Protein AF-0000000085941499 (afdb_homodimer)

Foldseek 3Di:
DDDDALVVDDAPPDQEDEDDAWEADPLGAIGRPDPQQDDDPVNHRHRLLSNLCSCVVHVSYAYEHEYDDPVNPPPSLQVQLQDPVSLVNNLVNRVVVCVVSVHQAYEYEDDDQDDDSSVVSVVVSVVVNCVVCVRHDYHYHD/DDDDALVVDDAPPDQEDEDDAWEADPLGAIGRPDPQQDDDPPNHRHRLLSNLCSCVVHVSYAYEHEYDDPVNPPPSLQVQLQDPVSLVNNLVNRVVVCVVSVHQAYEYEDDDQDDDSSVVSVVVSVVVNCVVCVRHDYHYHD

Nearest PDB structures (foldseek):
  6le8-assembly1_A  TM=9.922E-01  e=5.019E-19  Caenorhabditis elegans
  6le7-assembly1_A  TM=9.908E-01  e=4.840E-18  Caenorhabditis elegans
  5wv9-assembly1_A  TM=9.213E-01  e=1.443E-15  Ostrinia furnacalis
  5wvb-assembly1_A  TM=8.904E-01  e=7.772E-15  Ostrinia furnacalis
  5wvg-assembly1_A  TM=9.110E-01  e=9.028E-12  Ostrinia furnacalis

Sequence (284 aa):
IGKFVPEDYIPGLCTNILYAFGWMNDDFTVRAYDETDLPTSWAGEGNYARVNALKKTDPGLKTSLSFGGWTFGPGPFQRMTKTRANREVFINSAIAFVRKYNFDGIDIDWEYPSGPQDKENFSAFLKQETQDLTALHIMLDVIGKFVPEDYIPGLCTNILYAFGWMNDDFTVRAYDETDLPTSWAGEGNYARVNALKKTDPGLKTSLSFGGWTFGPGPFQRMTKTRANREVFINSAIAFVRKYNFDGIDIDWEYPSGPQDKENFSAFLKQETQDLTALHIMLDV

InterPro domains:
  IPR001223 Glycoside hydrolase family 18, catalytic domain [PF00704] (11-134)
  IPR001223 Glycoside hydrolase family 18, catalytic domain [PS51910] (1-142)
  IPR001579 Glycosyl hydrolase family 18, active site [PS01095] (103-111)
  IPR017853 Glycoside hydrolase superfamily [SSF51445] (2-134)
  IPR050314 Glycosyl hydrolase family 18 [PTHR11177] (2-128)

Solvent-accessible surface area (backbone atoms only — not comparable to full-atom values): 14624 Å² total; per-residue (Å²): 122,51,57,73,49,59,84,68,61,61,73,77,43,44,50,33,38,38,39,64,48,37,35,68,46,96,82,31,37,54,43,71,59,45,75,53,40,37,63,39,95,86,47,47,66,10,48,45,48,47,47,49,50,49,32,77,77,20,76,78,45,40,39,23,43,22,34,54,45,81,86,49,50,64,58,59,60,54,61,30,30,68,39,72,68,42,32,48,41,26,46,54,36,40,52,52,49,32,54,74,54,60,38,49,21,44,26,43,32,58,68,55,40,65,27,70,65,38,45,54,25,46,47,53,39,43,51,53,41,40,71,68,36,83,86,43,46,32,33,38,35,62,119,52,57,73,49,59,82,68,61,60,72,78,43,44,50,34,37,37,40,64,49,36,36,69,46,97,82,31,35,53,43,71,60,47,76,54,38,36,65,39,94,86,48,47,67,10,48,44,49,48,48,49,51,49,32,76,77,21,74,78,46,40,39,23,43,21,34,55,44,82,88,50,51,64,61,60,60,53,61,31,31,68,40,72,69,42,32,48,40,26,46,53,36,41,53,52,49,32,55,75,54,60,37,49,20,43,25,43,31,58,68,55,40,64,27,71,66,37,43,54,26,46,44,53,40,44,51,53,39,38,72,68,36,82,86,42,46,32,32,37,34,60

pLDDT: mean 85.93, std 11.07, range [30.39, 97.88]

Secondary structure (DSSP, 8-state):
-----GGGPPTTS-SEEEEEEEEE-TTS-EEESSGGGS-BTTTBTHHHHHHHHHHHH-TT-EEEEEEE-GGG-SHHHHHHHTSHHHHHHHHHHHHHHHHHTT-SEEEEE-----SHHHHHHHHHHHHHHHHH-TTSEEEEE-/-----GGGPPTTS-SEEEEEEEEE-TTS-EEESSGGGS-BTTTBT-HHHHHHHHHHH-TT-EEEEEEE-GGG-SHHHHHHHTSHHHHHHHHHHHHHHHHHTT-SEEEEE-----SHHHHHHHHHHHHHHHHH-TTSEEEEE-

Structure (mmCIF, N/CA/C/O backbone):
data_AF-0000000085941499-model_v1
#
loop_
_entity.id
_entity.type
_entity.pdbx_description
1 polymer 'GH18 domain-containing protein'
#
loop_
_atom_site.group_PDB
_atom_site.id
_atom_site.type_symbol
_atom_site.label_atom_id
_atom_site.label_alt_id
_atom_site.label_comp_id
_atom_site.label_asym_id
_atom_site.label_entity_id
_atom_site.label_seq_id
_atom_site.pdbx_PDB_ins_code
_atom_site.Cartn_x
_atom_site.Cartn_y
_atom_site.Cartn_z
_atom_site.occupancy
_atom_site.B_iso_or_equiv
_atom_site.auth_seq_id
_atom_site.auth_comp_id
_atom_site.auth_asym_id
_atom_site.auth_atom_id
_atom_site.pdbx_PDB_model_num
ATOM 1 N N . ILE A 1 1 ? -20.656 -2.428 -12.656 1 30.39 1 ILE A N 1
ATOM 2 C CA . ILE A 1 1 ? -19.734 -3.537 -12.859 1 30.39 1 ILE A CA 1
ATOM 3 C C . ILE A 1 1 ? -18.797 -3.643 -11.664 1 30.39 1 ILE A C 1
ATOM 5 O O . ILE A 1 1 ? -18.172 -2.652 -11.266 1 30.39 1 ILE A O 1
ATOM 9 N N . GLY A 1 2 ? -19.016 -4.562 -10.828 1 44.81 2 GLY A N 1
ATOM 10 C CA . GLY A 1 2 ? -18.953 -4.535 -9.375 1 44.81 2 GLY A CA 1
ATOM 11 C C . GLY A 1 2 ? -17.547 -4.461 -8.836 1 44.81 2 GLY A C 1
ATOM 12 O O . GLY A 1 2 ? -16.672 -5.234 -9.242 1 44.81 2 GLY A O 1
ATOM 13 N N . LYS A 1 3 ? -17.078 -3.311 -8.43 1 55.03 3 LYS A N 1
ATOM 14 C CA . LYS A 1 3 ? -15.883 -2.947 -7.664 1 55.03 3 LYS A CA 1
ATOM 15 C C . LYS A 1 3 ? -15.727 -3.838 -6.438 1 55.03 3 LYS A C 1
ATOM 17 O O . LYS A 1 3 ? -16.719 -4.316 -5.879 1 55.03 3 LYS A O 1
ATOM 22 N N . PHE A 1 4 ? -14.539 -4.484 -6.367 1 63.78 4 PHE A N 1
ATOM 23 C CA . PHE A 1 4 ? -14.289 -5.145 -5.09 1 63.78 4 PHE A CA 1
ATOM 24 C C . PHE A 1 4 ? -14.773 -4.285 -3.93 1 63.78 4 PHE A C 1
ATOM 26 O O . PHE A 1 4 ? -14.477 -3.088 -3.873 1 63.78 4 PHE A O 1
ATOM 33 N N . VAL A 1 5 ? -15.828 -4.961 -3.26 1 72.25 5 VAL A N 1
ATOM 34 C CA . VAL A 1 5 ? -16.344 -4.254 -2.092 1 72.25 5 VAL A CA 1
ATOM 35 C C . VAL A 1 5 ? -15.82 -4.91 -0.818 1 72.25 5 VAL A C 1
ATOM 37 O O . VAL A 1 5 ? -15.477 -6.098 -0.819 1 72.25 5 VAL A O 1
ATOM 40 N N . PRO A 1 6 ? -15.719 -4.207 0.255 1 77.12 6 PRO A N 1
ATOM 41 C CA . PRO A 1 6 ? -15.148 -4.707 1.509 1 77.12 6 PRO A CA 1
ATOM 42 C C . PRO A 1 6 ? -15.766 -6.035 1.946 1 77.12 6 PRO A C 1
ATOM 44 O O . PRO A 1 6 ? -15.055 -6.902 2.469 1 77.12 6 PRO A O 1
ATOM 47 N N . GLU A 1 7 ? -17 -6.316 1.592 1 78.31 7 GLU A N 1
ATOM 48 C CA . GLU A 1 7 ? -17.688 -7.512 2.064 1 78.31 7 GLU A CA 1
ATOM 49 C C . GLU A 1 7 ? -17.219 -8.75 1.314 1 78.31 7 GLU A C 1
ATOM 51 O O . GLU A 1 7 ? -17.5 -9.883 1.731 1 78.31 7 GLU A O 1
ATOM 56 N N . ASP A 1 8 ? -16.5 -8.523 0.256 1 74.81 8 ASP A N 1
ATOM 57 C CA . ASP A 1 8 ? -15.945 -9.648 -0.493 1 74.81 8 ASP A CA 1
ATOM 58 C C . ASP A 1 8 ? -14.711 -10.203 0.2 1 74.81 8 ASP A C 1
ATOM 60 O O . ASP A 1 8 ? -14.234 -11.289 -0.144 1 74.81 8 ASP A O 1
ATOM 64 N N . TYR A 1 9 ? -14.266 -9.5 1.159 1 77.69 9 TYR A N 1
ATOM 65 C CA . TYR A 1 9 ? -13.078 -9.906 1.901 1 77.69 9 TYR A CA 1
ATOM 66 C C . TYR A 1 9 ? -13.359 -11.141 2.756 1 77.69 9 TYR A C 1
ATOM 68 O O . TYR A 1 9 ? -14.406 -11.227 3.4 1 77.69 9 TYR A O 1
ATOM 76 N N . ILE A 1 10 ? -12.477 -12.172 2.697 1 76.62 10 ILE A N 1
ATOM 77 C CA . ILE A 1 10 ? -12.516 -13.352 3.557 1 76.62 10 ILE A CA 1
ATOM 78 C C . ILE A 1 10 ? -11.617 -13.133 4.77 1 76.62 10 ILE A C 1
ATOM 80 O O . ILE A 1 10 ? -10.414 -12.914 4.625 1 76.62 10 ILE A O 1
ATOM 84 N N . PRO A 1 11 ? -12.203 -13.242 5.902 1 82.06 11 PRO A N 1
ATOM 85 C CA . PRO A 1 11 ? -11.422 -13.008 7.117 1 82.06 11 PRO A CA 1
ATOM 86 C C . PRO A 1 11 ? -10.18 -13.883 7.199 1 82.06 11 PRO A C 1
ATOM 88 O O . PRO A 1 11 ? -10.227 -15.062 6.844 1 82.06 11 PRO A O 1
ATOM 91 N N . GLY A 1 12 ? -9.109 -13.242 7.648 1 80.75 12 GLY A N 1
ATOM 92 C CA . GLY A 1 12 ? -7.883 -13.977 7.895 1 80.75 12 GLY A CA 1
ATOM 93 C C . GLY A 1 12 ? -6.953 -14 6.695 1 80.75 12 GLY A C 1
ATOM 94 O O . GLY A 1 12 ? -5.828 -14.492 6.785 1 80.75 12 GLY A O 1
ATOM 95 N N . LEU A 1 13 ? -7.422 -13.406 5.633 1 76.31 13 LEU A N 1
ATOM 96 C CA . LEU A 1 13 ? -6.625 -13.484 4.414 1 76.31 13 LEU A CA 1
ATOM 97 C C . LEU A 1 13 ? -5.48 -12.477 4.457 1 76.31 13 LEU A C 1
ATOM 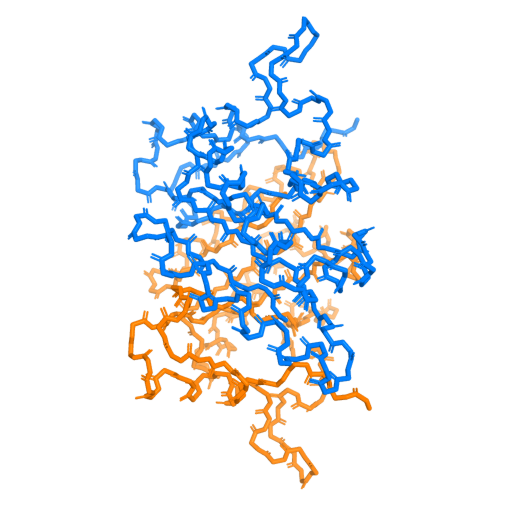99 O O . LEU A 1 13 ? -4.387 -12.75 3.957 1 76.31 13 LEU A O 1
ATOM 103 N N . CYS A 1 14 ? -5.699 -11.273 5.023 1 83.25 14 CYS A N 1
ATOM 104 C CA . CYS A 1 14 ? -4.695 -10.219 5.047 1 83.25 14 CYS A CA 1
ATOM 105 C C . CYS A 1 14 ? -4.406 -9.773 6.477 1 83.25 14 CYS A C 1
ATOM 107 O O . CYS A 1 14 ? -5.277 -9.852 7.344 1 83.25 14 CYS A O 1
ATOM 109 N N . THR A 1 15 ? -3.178 -9.344 6.664 1 85.81 15 THR A N 1
ATOM 110 C CA . THR A 1 15 ? -2.863 -8.695 7.934 1 85.81 15 THR A CA 1
ATOM 111 C C . THR A 1 15 ? -3.279 -7.23 7.91 1 85.81 15 THR A C 1
ATOM 113 O O . THR A 1 15 ? -3.707 -6.684 8.93 1 85.81 15 THR A O 1
ATOM 116 N N . ASN A 1 16 ? -3.141 -6.664 6.734 1 88.19 16 ASN A N 1
ATOM 117 C CA . ASN A 1 16 ? -3.455 -5.246 6.594 1 88.19 16 ASN A CA 1
ATOM 118 C C . ASN A 1 16 ? -4.168 -4.961 5.277 1 88.19 16 ASN A C 1
ATOM 120 O O . ASN A 1 16 ? -3.826 -5.535 4.242 1 88.19 16 ASN A O 1
ATOM 124 N N . ILE A 1 17 ? -5.129 -4.047 5.383 1 89.19 17 ILE A N 1
ATOM 125 C CA . ILE A 1 17 ? -5.75 -3.469 4.195 1 89.19 17 ILE A CA 1
ATOM 126 C C . ILE A 1 17 ? -5.426 -1.979 4.117 1 89.19 17 ILE A C 1
ATOM 128 O O . ILE A 1 17 ? -5.633 -1.24 5.082 1 89.19 17 ILE A O 1
ATOM 132 N N . LEU A 1 18 ? -4.809 -1.594 3.076 1 91.31 18 LEU A N 1
ATOM 133 C CA . LEU A 1 18 ? -4.645 -0.182 2.748 1 91.31 18 LEU A CA 1
ATOM 134 C C . LEU A 1 18 ? -5.75 0.291 1.81 1 91.31 18 LEU A C 1
ATOM 136 O O . LEU A 1 18 ? -5.816 -0.14 0.656 1 91.31 18 LEU A O 1
ATOM 140 N N . TYR A 1 19 ? -6.598 1.154 2.277 1 90.69 19 TYR A N 1
ATOM 141 C CA . TYR A 1 19 ? -7.738 1.631 1.5 1 90.69 19 TYR A CA 1
ATOM 142 C C . TYR A 1 19 ? -7.387 2.91 0.749 1 90.69 19 TYR A C 1
ATOM 144 O O . TYR A 1 19 ? -7.027 3.918 1.36 1 90.69 19 TYR A O 1
ATOM 152 N N . ALA A 1 20 ? -7.465 2.768 -0.59 1 87.06 20 ALA A N 1
ATOM 153 C CA . ALA A 1 20 ? -7.195 3.918 -1.45 1 87.06 20 ALA A CA 1
ATOM 154 C C . ALA A 1 20 ? -8.492 4.594 -1.885 1 87.06 20 ALA A C 1
ATOM 156 O O . ALA A 1 20 ? -9.406 3.932 -2.389 1 87.06 20 ALA A O 1
ATOM 157 N N . PHE A 1 21 ? -8.719 5.793 -1.672 1 87.81 21 PHE A N 1
ATOM 158 C CA . PHE A 1 21 ? -7.809 6.812 -1.165 1 87.81 21 PHE A CA 1
ATOM 159 C C . PHE A 1 21 ? -8.555 7.824 -0.303 1 87.81 21 PHE A C 1
ATOM 161 O O . PHE A 1 21 ? -9.773 7.949 -0.4 1 87.81 21 PHE A O 1
ATOM 168 N N . GLY A 1 22 ? -7.824 8.469 0.589 1 92.94 22 GLY A N 1
ATOM 169 C CA . GLY A 1 22 ? -8.133 9.828 1.011 1 92.94 22 GLY A CA 1
ATOM 170 C C . GLY A 1 22 ? -7.574 10.883 0.079 1 92.94 22 GLY A C 1
ATOM 171 O O . GLY A 1 22 ? -6.801 10.57 -0.83 1 92.94 22 GLY A O 1
ATOM 172 N N . TRP A 1 23 ? -8.016 12.117 0.396 1 94.19 23 TRP A N 1
ATOM 173 C CA . TRP A 1 23 ? -7.586 13.219 -0.453 1 94.19 23 TRP A CA 1
ATOM 174 C C . TRP A 1 23 ? -7.168 14.422 0.389 1 94.19 23 TRP A C 1
ATOM 176 O O . TRP A 1 23 ? -7.168 14.352 1.621 1 94.19 23 TRP A O 1
ATOM 186 N N . MET A 1 24 ? -6.676 15.414 -0.344 1 95.44 24 MET A N 1
ATOM 187 C CA . MET A 1 24 ? -6.172 16.609 0.34 1 95.44 24 MET A CA 1
ATOM 188 C C . MET A 1 24 ? -6.758 17.875 -0.272 1 95.44 24 MET A C 1
ATOM 190 O O . MET A 1 24 ? -6.75 18.031 -1.493 1 95.44 24 MET A O 1
ATOM 194 N N . ASN A 1 25 ? -7.27 18.703 0.543 1 96.56 25 ASN A N 1
ATOM 195 C CA . ASN A 1 25 ? -7.762 20.016 0.12 1 96.56 25 ASN A CA 1
ATOM 196 C C . ASN A 1 25 ? -6.617 20.969 -0.173 1 96.56 25 ASN A C 1
ATOM 198 O O . ASN A 1 25 ? -5.465 20.703 0.172 1 96.56 25 ASN A O 1
ATOM 202 N N . ASP A 1 26 ? -6.977 22.156 -0.746 1 95.25 26 ASP A N 1
ATOM 203 C CA . ASP A 1 26 ? -5.973 23.172 -1.074 1 95.25 26 ASP A CA 1
ATOM 204 C C . ASP A 1 26 ? -5.352 23.75 0.191 1 95.25 26 ASP A C 1
ATOM 206 O O . ASP A 1 26 ? -4.215 24.234 0.167 1 95.25 26 ASP A O 1
ATOM 210 N N . ASP A 1 27 ? -6.059 23.641 1.262 1 97.44 27 ASP A N 1
ATOM 211 C CA . ASP A 1 27 ? -5.531 24.172 2.512 1 97.44 27 ASP A CA 1
ATOM 212 C C . ASP A 1 27 ? -4.777 23.109 3.297 1 97.44 27 ASP A C 1
ATOM 214 O O . ASP A 1 27 ? -4.449 23.297 4.469 1 97.44 27 ASP A O 1
ATOM 218 N N . PHE A 1 28 ? -4.684 21.875 2.723 1 96.81 28 PHE A N 1
ATOM 219 C CA . PHE A 1 28 ? -3.857 20.75 3.166 1 96.81 28 PHE A CA 1
ATOM 220 C C . PHE A 1 28 ? -4.586 19.922 4.215 1 96.81 28 PHE A C 1
ATOM 222 O O . PHE A 1 28 ? -4.039 18.938 4.727 1 96.81 28 PHE A O 1
ATOM 229 N N . THR A 1 29 ? -5.875 20.266 4.5 1 97.88 29 THR A N 1
ATOM 230 C CA . THR A 1 29 ? -6.691 19.344 5.277 1 97.88 29 THR A CA 1
ATOM 231 C C . THR A 1 29 ? -7.105 18.141 4.43 1 97.88 29 THR A C 1
ATOM 233 O O . THR A 1 29 ? -7.18 18.234 3.205 1 97.88 29 THR A O 1
ATOM 236 N N . VAL A 1 30 ? -7.379 17.047 5.148 1 97.06 30 VAL A N 1
ATOM 237 C CA . VAL A 1 30 ? -7.699 15.852 4.371 1 97.06 30 VAL A CA 1
ATOM 238 C C . VAL A 1 30 ? -9.211 15.711 4.246 1 97.06 30 VAL A C 1
ATOM 240 O O . VAL A 1 30 ? -9.969 16.312 5.02 1 97.06 30 VAL A O 1
ATOM 243 N N . ARG A 1 31 ? -9.57 14.969 3.258 1 96.75 31 ARG A N 1
ATOM 244 C CA . ARG A 1 31 ? -10.969 14.641 2.996 1 96.75 31 ARG A CA 1
ATOM 245 C C . ARG A 1 31 ? -11.094 13.281 2.326 1 96.75 31 ARG A C 1
ATOM 247 O O . ARG A 1 31 ? -10.094 12.68 1.927 1 96.75 31 ARG A O 1
ATOM 254 N N . ALA A 1 32 ? -12.359 12.883 2.223 1 95.19 32 ALA A N 1
ATO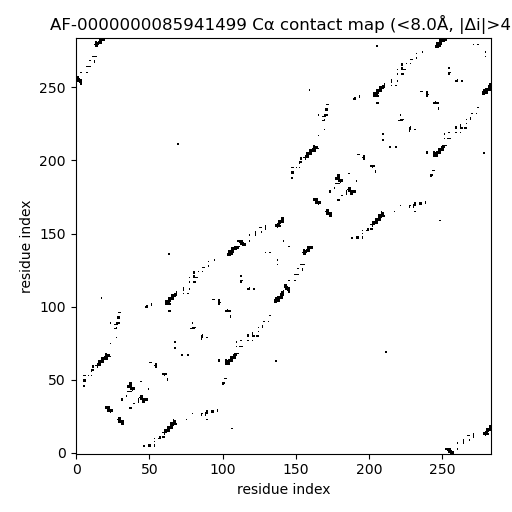M 255 C CA . ALA A 1 32 ? -12.609 11.672 1.444 1 95.19 32 ALA A CA 1
ATOM 256 C C . ALA A 1 32 ? -12.398 11.922 -0.045 1 95.19 32 ALA A C 1
ATOM 258 O O . ALA A 1 32 ? -12.664 13.023 -0.54 1 95.19 32 ALA A O 1
ATOM 259 N N . TYR A 1 33 ? -11.891 10.953 -0.694 1 91.38 33 TYR A N 1
ATOM 260 C CA . TYR A 1 33 ? -11.711 11.047 -2.139 1 91.38 33 TYR A CA 1
ATOM 261 C C . TYR A 1 33 ? -13.047 10.992 -2.859 1 91.38 33 TYR A C 1
ATOM 263 O O . TYR A 1 33 ? -13.32 11.805 -3.746 1 91.38 33 TYR A O 1
ATOM 271 N N . ASP A 1 34 ? -13.82 10.016 -2.5 1 89.88 34 ASP A N 1
ATOM 272 C CA . ASP A 1 34 ? -15.133 9.773 -3.098 1 89.88 34 ASP A CA 1
ATOM 273 C C . ASP A 1 34 ? -16.25 10 -2.082 1 89.88 34 ASP A C 1
ATOM 275 O O . ASP A 1 34 ? -16.141 9.586 -0.927 1 89.88 34 ASP A O 1
ATOM 279 N N . GLU A 1 35 ? -17.297 10.562 -2.559 1 90.5 35 GLU A N 1
ATOM 280 C CA . GLU A 1 35 ? -18.422 10.82 -1.658 1 90.5 35 GLU A CA 1
ATOM 281 C C . GLU A 1 35 ? -19 9.523 -1.099 1 90.5 35 GLU A C 1
ATOM 283 O O . GLU A 1 35 ? -19.562 9.508 -0.002 1 90.5 35 GLU A O 1
ATOM 288 N N . THR A 1 36 ? -18.828 8.445 -1.777 1 89.5 36 THR A N 1
ATOM 289 C CA . THR A 1 36 ? -19.391 7.168 -1.351 1 89.5 36 THR A CA 1
ATOM 290 C C . THR A 1 36 ? -18.562 6.562 -0.224 1 89.5 36 THR A C 1
ATOM 292 O O . THR A 1 36 ? -18.953 5.566 0.384 1 89.5 36 THR A O 1
ATOM 295 N N . ASP A 1 37 ? -17.438 7.207 0.087 1 93.38 37 ASP A N 1
ATOM 296 C CA . ASP A 1 37 ? -16.609 6.73 1.186 1 93.38 37 ASP A CA 1
ATOM 297 C C . ASP A 1 37 ? -17.203 7.121 2.537 1 93.38 37 ASP A C 1
ATOM 299 O O . ASP A 1 37 ? -16.922 6.484 3.555 1 93.38 37 ASP A O 1
ATOM 303 N N . LEU A 1 38 ? -18 8.109 2.469 1 95.38 38 LEU A N 1
ATOM 304 C CA . LEU A 1 38 ? -18.641 8.617 3.676 1 95.38 38 LEU A CA 1
ATOM 305 C C . LEU A 1 38 ? -20.125 8.258 3.686 1 95.38 38 LEU A C 1
ATOM 307 O O . LEU A 1 38 ? -20.688 7.895 2.65 1 95.38 38 LEU A O 1
ATOM 311 N N . PRO A 1 39 ? -20.688 8.25 4.922 1 93.31 39 PRO A N 1
ATOM 312 C CA . PRO A 1 39 ? -22.141 7.996 4.953 1 93.31 39 PRO A CA 1
ATOM 313 C C . PRO A 1 39 ? -22.922 9 4.113 1 93.31 39 PRO A C 1
ATOM 315 O O . PRO A 1 39 ? -22.672 10.203 4.184 1 93.31 39 PRO A O 1
ATOM 318 N N . THR A 1 40 ? -23.75 8.438 3.238 1 90.75 40 THR A N 1
ATOM 319 C CA . THR A 1 40 ? -24.703 9.234 2.479 1 90.75 40 THR A CA 1
ATOM 320 C C . THR A 1 40 ? -26.062 8.547 2.447 1 90.75 40 THR A C 1
ATOM 322 O O . THR A 1 40 ? -26.203 7.402 2.881 1 90.75 40 THR A O 1
ATOM 325 N N . SER A 1 41 ? -27.047 9.312 1.915 1 89.12 41 SER A N 1
ATOM 326 C CA . SER A 1 41 ? -28.391 8.758 1.783 1 89.12 41 SER A CA 1
ATOM 327 C C . SER A 1 41 ? -28.422 7.605 0.789 1 89.12 41 SER A C 1
ATOM 329 O O . SER A 1 41 ? -29.188 6.652 0.96 1 89.12 41 SER A O 1
ATOM 331 N N . TRP A 1 42 ? -27.5 7.598 -0.144 1 86.38 42 TRP A N 1
ATOM 332 C CA . TRP A 1 42 ? -27.547 6.582 -1.188 1 86.38 42 TRP A CA 1
ATOM 333 C C . TRP A 1 42 ? -26.438 5.547 -0.998 1 86.38 42 TRP A C 1
ATOM 335 O O . TRP A 1 42 ? -26.531 4.434 -1.514 1 86.38 42 TRP A O 1
ATOM 345 N N . ALA A 1 43 ? -25.422 5.887 -0.208 1 81.88 43 ALA A N 1
ATOM 346 C CA . ALA A 1 43 ? -24.297 4.965 -0.041 1 81.88 43 ALA A CA 1
ATOM 347 C C . ALA A 1 43 ? -24.359 4.273 1.317 1 81.88 43 ALA A C 1
ATOM 349 O O . ALA A 1 43 ? -23.453 3.516 1.673 1 81.88 43 ALA A O 1
ATOM 350 N N . GLY A 1 44 ? -25.344 4.555 2.043 1 91.31 44 GLY A N 1
ATOM 351 C CA . GLY A 1 44 ? -25.438 3.938 3.355 1 91.31 44 GLY A CA 1
ATOM 352 C C . GLY A 1 44 ? -24.359 4.398 4.316 1 91.31 44 GLY A C 1
ATOM 353 O O . GLY A 1 44 ? -24.156 5.602 4.504 1 91.31 44 GLY A O 1
ATOM 354 N N . GLU A 1 45 ? -23.656 3.443 4.902 1 93 45 GLU A N 1
ATOM 355 C CA . GLU A 1 45 ? -22.688 3.793 5.93 1 93 45 GLU A CA 1
ATOM 356 C C . GLU A 1 45 ? -21.375 4.27 5.312 1 93 45 GLU A C 1
ATOM 358 O O . GLU A 1 45 ? -20.531 4.867 5.996 1 93 45 GLU A O 1
ATOM 363 N N . GLY A 1 46 ? -21.203 4.105 3.951 1 93.25 46 GLY A N 1
ATOM 364 C CA . GLY A 1 46 ? -19.984 4.504 3.262 1 93.25 46 GLY A CA 1
ATOM 365 C C . GLY A 1 46 ? -18.922 3.432 3.283 1 93.25 46 GLY A C 1
ATOM 366 O O . GLY A 1 46 ? -18.922 2.555 4.148 1 93.25 46 GLY A O 1
ATOM 367 N N . ASN A 1 47 ? -18 3.52 2.42 1 92 47 ASN A N 1
ATOM 368 C CA . ASN A 1 47 ? -16.984 2.492 2.244 1 92 47 ASN A CA 1
ATOM 369 C C . ASN A 1 47 ? -16.016 2.455 3.424 1 92 47 ASN A C 1
ATOM 371 O O . ASN A 1 47 ? -15.5 1.393 3.777 1 92 47 ASN A O 1
ATOM 375 N N . TYR A 1 48 ? -15.766 3.611 4.078 1 95.38 48 TYR A N 1
ATOM 376 C CA . TYR A 1 48 ? -14.867 3.623 5.227 1 95.38 48 TYR A CA 1
ATOM 377 C C . TYR A 1 48 ? -15.406 2.754 6.355 1 95.38 48 TYR A C 1
ATOM 379 O O . TYR A 1 48 ? -14.688 1.933 6.918 1 95.38 48 TYR A O 1
ATOM 387 N N . ALA A 1 49 ? -16.672 2.963 6.594 1 94.81 49 ALA A N 1
ATOM 388 C CA . ALA A 1 49 ? -17.297 2.158 7.637 1 94.81 49 ALA A CA 1
ATOM 389 C C . ALA A 1 49 ? -17.344 0.685 7.246 1 94.81 49 ALA A C 1
ATOM 391 O O . ALA A 1 49 ? -17.125 -0.193 8.086 1 94.81 49 ALA A O 1
ATOM 392 N N . ARG A 1 50 ? -17.578 0.436 6.039 1 92.75 50 ARG A N 1
ATOM 393 C CA . ARG A 1 50 ? -17.688 -0.936 5.559 1 92.75 50 ARG A CA 1
ATOM 394 C C . ARG A 1 50 ? -16.359 -1.663 5.645 1 92.75 50 ARG A C 1
ATOM 396 O O . ARG A 1 50 ? -16.297 -2.828 6.043 1 92.75 50 ARG A O 1
ATOM 403 N N . VAL A 1 51 ? -15.297 -1.052 5.289 1 92.94 51 VAL A N 1
ATOM 404 C CA . VAL A 1 51 ? -13.984 -1.675 5.355 1 92.94 51 VAL A CA 1
ATOM 405 C C . VAL A 1 51 ? -13.609 -1.93 6.816 1 92.94 51 VAL A C 1
ATOM 407 O O . VAL A 1 51 ? -13.094 -2.998 7.152 1 92.94 51 VAL A O 1
ATOM 410 N N . ASN A 1 52 ? -13.891 -0.988 7.641 1 95.5 52 ASN A N 1
ATOM 411 C CA . ASN A 1 52 ? -13.516 -1.146 9.039 1 95.5 52 ASN A CA 1
ATOM 412 C C . ASN A 1 52 ? -14.406 -2.158 9.75 1 95.5 52 ASN A C 1
ATOM 414 O O . ASN A 1 52 ? -14.016 -2.727 10.773 1 95.5 52 ASN A O 1
ATOM 418 N N . ALA A 1 53 ? -15.578 -2.438 9.227 1 94.62 53 ALA A N 1
ATOM 419 C CA . ALA A 1 53 ? -16.469 -3.439 9.797 1 94.62 53 ALA A CA 1
ATOM 420 C C . ALA A 1 53 ? -15.906 -4.844 9.633 1 94.62 53 ALA A C 1
ATOM 422 O O . ALA A 1 53 ? -16.312 -5.777 10.328 1 94.62 53 ALA A O 1
ATOM 423 N N . LEU A 1 54 ? -15 -4.992 8.695 1 92.19 54 LEU A N 1
ATOM 424 C CA . LEU A 1 54 ? -14.352 -6.281 8.484 1 92.19 54 LEU A CA 1
ATOM 425 C C . LEU A 1 54 ? -13.625 -6.734 9.75 1 92.19 54 LEU A C 1
ATOM 427 O O . LEU A 1 54 ? -13.438 -7.934 9.969 1 92.19 54 LEU A O 1
ATOM 431 N N . LYS A 1 55 ? -13.203 -5.82 10.641 1 94.5 55 LYS A N 1
ATOM 432 C CA . LYS A 1 55 ? -12.461 -6.129 11.859 1 94.5 55 LYS A CA 1
ATOM 433 C C . LYS A 1 55 ? -13.359 -6.82 12.883 1 94.5 55 LYS A C 1
ATOM 435 O O . LYS A 1 55 ? -12.859 -7.422 13.836 1 94.5 55 LYS A O 1
ATOM 440 N N . LYS A 1 56 ? -14.656 -6.691 12.68 1 94.5 56 LYS A N 1
ATOM 441 C CA . LYS A 1 56 ? -15.578 -7.402 13.555 1 94.5 56 LYS A CA 1
ATOM 442 C C . LYS A 1 56 ? -15.43 -8.914 13.406 1 94.5 56 LYS A C 1
ATOM 444 O O . LYS A 1 56 ? -15.5 -9.648 14.391 1 94.5 56 LYS A O 1
ATOM 449 N N . THR A 1 57 ? -15.188 -9.359 12.172 1 91.56 57 THR A N 1
ATOM 450 C CA . THR A 1 57 ? -15.062 -10.789 11.914 1 91.56 57 THR A CA 1
ATOM 451 C C . THR A 1 57 ? -13.602 -11.203 11.812 1 91.56 57 THR A C 1
ATOM 453 O O . THR A 1 57 ? -13.281 -12.391 11.805 1 91.56 57 THR A O 1
ATOM 456 N N . ASP A 1 58 ? -12.734 -10.242 11.727 1 91.69 58 ASP A N 1
ATOM 457 C CA . ASP A 1 58 ? -11.289 -10.453 11.703 1 91.69 58 ASP A CA 1
ATOM 458 C C . ASP A 1 58 ? -10.578 -9.477 12.641 1 91.69 58 ASP A C 1
ATOM 460 O O . ASP A 1 58 ? -9.93 -8.531 12.18 1 91.69 58 ASP A O 1
ATOM 464 N N . PRO A 1 59 ? -10.594 -9.711 13.914 1 93.06 59 PRO A N 1
ATOM 465 C CA . PRO A 1 59 ? -10.133 -8.727 14.898 1 93.06 59 PRO A CA 1
ATOM 466 C C . PRO A 1 59 ? -8.641 -8.43 14.781 1 93.06 59 PRO A C 1
ATOM 468 O O . PRO A 1 59 ? -8.172 -7.418 15.312 1 93.06 59 PRO A O 1
ATOM 471 N N . GLY A 1 60 ? -7.91 -9.234 14.102 1 90.12 60 GLY A N 1
ATOM 472 C CA . GLY A 1 60 ? -6.484 -9 13.93 1 90.12 60 GLY A CA 1
ATOM 473 C C . GLY A 1 60 ? -6.168 -8.125 12.727 1 90.12 60 GLY A C 1
ATOM 474 O O . GLY A 1 60 ? -5.039 -7.656 12.578 1 90.12 60 GLY A O 1
ATOM 475 N N . LEU A 1 61 ? -7.141 -7.863 11.875 1 90.69 61 LEU A N 1
ATOM 476 C CA . LEU A 1 61 ? -6.965 -7.07 10.664 1 90.69 61 LEU A CA 1
ATOM 477 C C . LEU A 1 61 ? -6.73 -5.602 11.008 1 90.69 61 LEU A C 1
ATOM 479 O O . LEU A 1 61 ? -7.422 -5.035 11.852 1 90.69 61 LEU A O 1
ATOM 483 N N . LYS A 1 62 ? -5.715 -5.02 10.383 1 92.19 62 LYS A N 1
ATOM 484 C CA . LYS A 1 62 ? -5.492 -3.578 10.469 1 92.19 62 LYS A CA 1
ATOM 485 C C . LYS A 1 62 ? -5.879 -2.881 9.172 1 92.19 62 LYS A C 1
ATOM 487 O O . LYS A 1 62 ? -5.641 -3.408 8.078 1 92.19 62 LYS A O 1
ATOM 492 N N . THR A 1 63 ? -6.492 -1.749 9.344 1 94.12 63 THR A N 1
ATOM 493 C CA . THR A 1 63 ? -6.875 -0.946 8.188 1 94.12 63 THR A CA 1
ATOM 494 C C . THR A 1 63 ? -6.219 0.431 8.242 1 94.12 63 THR A C 1
ATOM 496 O O . THR A 1 63 ? -6.129 1.039 9.305 1 94.12 63 THR A O 1
ATOM 499 N N . SER A 1 64 ? -5.672 0.843 7.109 1 94.31 64 SER A N 1
ATOM 500 C CA . SER A 1 64 ? -5.078 2.17 6.973 1 94.31 64 SER A CA 1
ATOM 501 C C . SER A 1 64 ? -5.672 2.92 5.785 1 94.31 64 SER A C 1
ATOM 503 O O . SER A 1 64 ? -6.113 2.303 4.812 1 94.31 64 SER A O 1
ATOM 505 N N . LEU A 1 65 ? -5.738 4.195 5.922 1 94.75 65 LEU A N 1
ATOM 506 C CA . LEU A 1 65 ? -6.172 5.031 4.809 1 94.75 65 LEU A CA 1
ATOM 507 C C . LEU A 1 65 ? -4.973 5.566 4.035 1 94.75 65 LEU A C 1
ATOM 509 O O . LEU A 1 65 ? -4.035 6.109 4.625 1 94.75 65 LEU A O 1
ATOM 513 N N . SER A 1 66 ? -5.047 5.344 2.764 1 92.75 66 SER A N 1
ATOM 514 C CA . SER A 1 66 ? -3.945 5.766 1.903 1 92.75 66 SER A CA 1
ATOM 515 C C . SER A 1 66 ? -4.195 7.148 1.319 1 92.75 66 SER A C 1
ATOM 517 O O . SER A 1 66 ? -5.277 7.422 0.792 1 92.75 66 SER A O 1
ATOM 519 N N . PHE A 1 67 ? -3.182 7.996 1.48 1 91.56 67 PHE A N 1
ATOM 520 C CA . PHE A 1 67 ? -3.176 9.297 0.812 1 91.56 67 PHE A CA 1
ATOM 521 C C . PHE A 1 67 ? -2.123 9.328 -0.29 1 91.56 67 PHE A C 1
ATOM 523 O O . PHE A 1 67 ? -0.993 8.875 -0.091 1 91.56 67 PHE A O 1
ATOM 530 N N . GLY A 1 68 ? -2.527 9.906 -1.451 1 85.5 68 GLY A N 1
ATOM 531 C CA . GLY A 1 68 ? -1.599 10.008 -2.566 1 85.5 68 GLY A CA 1
ATOM 532 C C . GLY A 1 68 ? -2.006 9.156 -3.758 1 85.5 68 GLY A C 1
ATOM 533 O O . GLY A 1 68 ? -3.164 9.18 -4.176 1 85.5 68 GLY A O 1
ATOM 534 N N . GLY A 1 69 ? -0.95 8.461 -4.324 1 75.62 69 GLY A N 1
ATOM 535 C CA . GLY A 1 69 ? -1.203 7.66 -5.512 1 75.62 69 GLY A CA 1
ATOM 536 C C . GLY A 1 69 ? -0.97 8.422 -6.805 1 75.62 69 GLY A C 1
ATOM 537 O O . GLY A 1 69 ? -0.734 9.633 -6.785 1 75.62 69 GLY A O 1
ATOM 538 N N . TRP A 1 70 ? -0.995 7.664 -7.848 1 70.88 70 TRP A N 1
ATOM 539 C CA . TRP A 1 70 ? -0.667 8.219 -9.156 1 70.88 70 TRP A CA 1
ATOM 540 C C . TRP A 1 70 ? -1.622 9.352 -9.523 1 70.88 70 TRP A C 1
ATOM 542 O O . TRP A 1 70 ? -1.204 10.375 -10.078 1 70.88 70 TRP A O 1
ATOM 552 N N . THR A 1 71 ? -2.795 9.25 -9.117 1 68.31 71 THR A N 1
ATOM 553 C CA . THR A 1 71 ? -3.805 10.242 -9.477 1 68.31 71 THR A CA 1
ATOM 554 C C . THR A 1 71 ? -3.564 11.555 -8.742 1 68.31 71 THR A C 1
ATOM 556 O O . THR A 1 71 ? -3.965 12.617 -9.211 1 68.31 71 THR A O 1
ATOM 559 N N . PHE A 1 72 ? -2.924 11.523 -7.621 1 75.25 72 PHE A N 1
ATOM 560 C CA . PHE A 1 72 ? -2.596 12.695 -6.82 1 75.25 72 PHE A CA 1
ATOM 561 C C . PHE A 1 72 ? -1.586 13.578 -7.543 1 75.25 72 PHE A C 1
ATOM 563 O O . PHE A 1 72 ? -1.569 14.797 -7.352 1 75.25 72 PHE A O 1
ATOM 570 N N . GLY A 1 73 ? -0.816 12.984 -8.375 1 73.69 73 GLY A N 1
ATOM 571 C CA . GLY A 1 73 ? 0.318 13.711 -8.922 1 73.69 73 GLY A CA 1
ATOM 572 C C . GLY A 1 73 ? 1.301 14.172 -7.863 1 73.69 73 GLY A C 1
ATOM 573 O O . GLY A 1 73 ? 1.048 14.023 -6.668 1 73.69 73 GLY A O 1
ATOM 574 N N . PRO A 1 74 ? 2.443 14.805 -8.273 1 74.94 74 PRO A N 1
ATOM 575 C CA . PRO A 1 74 ? 3.482 15.203 -7.324 1 74.94 74 PRO A CA 1
ATOM 576 C C . PRO A 1 74 ? 3.172 16.531 -6.637 1 74.94 74 PRO A C 1
ATOM 578 O O . PRO A 1 74 ? 3.707 16.812 -5.562 1 74.94 74 PRO A O 1
ATOM 581 N N . GLY A 1 75 ? 2.219 17.312 -7.188 1 84.25 75 GLY A N 1
ATOM 582 C CA . GLY A 1 75 ? 1.998 18.688 -6.793 1 84.25 75 GLY A CA 1
ATOM 583 C C . GLY A 1 75 ? 1.519 18.828 -5.363 1 84.25 75 GLY A C 1
ATOM 584 O O . GLY A 1 75 ? 2.141 19.531 -4.562 1 84.25 75 GLY A O 1
ATOM 585 N N . PRO A 1 76 ? 0.522 18.172 -4.992 1 88.06 76 PRO A N 1
ATOM 586 C CA . PRO A 1 76 ? -0.069 18.375 -3.668 1 88.06 76 PRO A CA 1
ATOM 587 C C . PRO A 1 76 ? 0.896 18.031 -2.533 1 88.06 76 PRO A C 1
ATOM 589 O O . PRO A 1 76 ? 1.045 18.812 -1.589 1 88.06 76 PRO A O 1
ATOM 592 N N . PHE A 1 77 ? 1.576 16.969 -2.637 1 88.62 77 PHE A N 1
ATOM 593 C CA . PHE A 1 77 ? 2.496 16.594 -1.571 1 88.62 77 PHE A CA 1
ATOM 594 C C . PHE A 1 77 ? 3.695 17.531 -1.531 1 88.62 77 PHE A C 1
ATOM 596 O O . PHE A 1 77 ? 4.219 17.844 -0.457 1 88.62 77 PHE A O 1
ATOM 603 N N . GLN A 1 78 ? 4.07 17.969 -2.754 1 88.75 78 GLN A N 1
ATOM 604 C CA . GLN A 1 78 ? 5.176 18.922 -2.797 1 88.75 78 GLN A CA 1
ATOM 605 C C . GLN A 1 78 ? 4.824 20.203 -2.061 1 88.75 78 GLN A C 1
ATOM 607 O O . GLN A 1 78 ? 5.625 20.719 -1.278 1 88.75 78 GLN A O 1
ATOM 612 N N . ARG A 1 79 ? 3.656 20.672 -2.26 1 92.81 79 ARG A N 1
ATOM 613 C CA . ARG A 1 79 ? 3.225 21.906 -1.604 1 92.81 79 ARG A CA 1
ATOM 614 C C . ARG A 1 79 ? 3.014 21.688 -0.11 1 92.81 79 ARG A C 1
ATOM 616 O O . ARG A 1 79 ? 3.439 22.5 0.71 1 92.81 79 ARG A O 1
ATOM 623 N N . MET A 1 80 ? 2.484 20.594 0.211 1 94 80 MET A N 1
ATOM 624 C CA . MET A 1 80 ? 2.148 20.297 1.601 1 94 80 MET A CA 1
ATOM 625 C C . MET A 1 80 ? 3.41 20.125 2.438 1 94 80 MET A C 1
ATOM 627 O O . MET A 1 80 ? 3.473 20.578 3.58 1 94 80 MET A O 1
ATOM 631 N N . THR A 1 81 ? 4.391 19.594 1.829 1 92.25 81 THR A N 1
ATOM 632 C CA . THR A 1 81 ? 5.574 19.25 2.609 1 92.25 81 THR A CA 1
ATOM 633 C C . THR A 1 81 ? 6.523 20.438 2.699 1 92.25 81 THR A C 1
ATOM 635 O O . THR A 1 81 ? 7.512 20.391 3.436 1 92.25 81 THR A O 1
ATOM 638 N N . LYS A 1 82 ? 6.277 21.469 2.096 1 92.88 82 LYS A N 1
ATOM 639 C CA . LYS A 1 82 ? 7.199 22.594 1.915 1 92.88 82 LYS A CA 1
ATOM 640 C C . LYS A 1 82 ? 7.48 23.297 3.24 1 92.88 82 LYS A C 1
ATOM 642 O O . LYS A 1 82 ? 8.602 23.75 3.482 1 92.88 82 LYS A O 1
ATOM 647 N N . THR A 1 83 ? 6.469 23.406 4.051 1 95.31 83 THR A N 1
ATOM 648 C CA . THR A 1 83 ? 6.676 24.141 5.305 1 95.31 83 THR A CA 1
ATOM 649 C C . THR A 1 83 ? 6.16 23.328 6.488 1 95.31 83 THR A C 1
ATOM 651 O O . THR A 1 83 ? 5.273 22.484 6.332 1 95.31 83 THR A O 1
ATOM 654 N N . ARG A 1 84 ? 6.699 23.672 7.598 1 94 84 ARG A N 1
ATOM 655 C CA . ARG A 1 84 ? 6.266 23.031 8.828 1 94 84 ARG A CA 1
ATOM 656 C C . ARG A 1 84 ? 4.781 23.266 9.086 1 94 84 ARG A C 1
ATOM 658 O O . ARG A 1 84 ? 4.07 22.375 9.547 1 94 84 ARG A O 1
ATOM 665 N N . ALA A 1 85 ? 4.363 24.453 8.836 1 96.44 85 ALA A N 1
ATOM 666 C CA . ALA A 1 85 ? 2.969 24.812 9.07 1 96.44 85 ALA A CA 1
ATOM 667 C C . ALA A 1 85 ? 2.031 23.984 8.195 1 96.44 85 ALA A C 1
ATOM 669 O O . ALA A 1 85 ? 1.006 23.484 8.664 1 96.44 85 ALA A O 1
ATOM 670 N N . ASN A 1 86 ? 2.328 23.828 6.918 1 96.75 86 ASN A N 1
ATOM 671 C CA . ASN A 1 86 ? 1.534 23 6.008 1 96.75 86 ASN A CA 1
ATOM 672 C C . ASN A 1 86 ? 1.46 21.547 6.48 1 96.75 86 ASN A C 1
ATOM 674 O O . ASN A 1 86 ? 0.382 20.953 6.5 1 96.75 86 ASN A O 1
ATOM 678 N N . ARG A 1 87 ? 2.623 21.078 6.848 1 94.12 87 ARG A N 1
ATOM 679 C CA . ARG A 1 87 ? 2.703 19.703 7.316 1 94.12 87 ARG A CA 1
ATOM 680 C C . ARG A 1 87 ? 1.83 19.484 8.547 1 94.12 87 ARG A C 1
ATOM 682 O O . ARG A 1 87 ? 1.143 18.469 8.664 1 94.12 87 ARG A O 1
ATOM 689 N N . GLU A 1 88 ? 1.896 20.406 9.398 1 94.5 88 GLU A N 1
ATOM 690 C CA . GLU A 1 88 ? 1.124 20.312 10.633 1 94.5 88 GLU A CA 1
ATOM 691 C C . GLU A 1 88 ? -0.373 20.25 10.344 1 94.5 88 GLU A C 1
ATOM 693 O O . GLU A 1 88 ? -1.098 19.469 10.977 1 94.5 88 GLU A O 1
ATOM 698 N N . VAL A 1 89 ? -0.797 21.016 9.438 1 96.69 89 VAL A N 1
ATOM 699 C CA . VAL A 1 89 ? -2.209 21.031 9.07 1 96.69 89 VAL A CA 1
ATOM 700 C C . VAL A 1 89 ? -2.607 19.656 8.539 1 96.69 89 VAL A C 1
ATOM 702 O O . VAL A 1 89 ? -3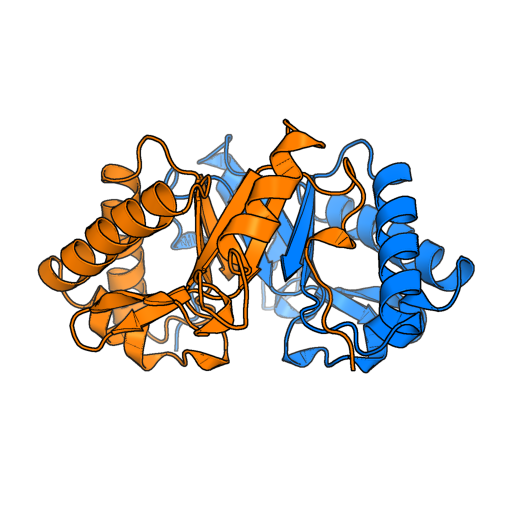.611 19.078 8.969 1 96.69 89 VAL A O 1
ATOM 705 N N . PHE A 1 90 ? -1.848 19.141 7.637 1 96.31 90 PHE A N 1
ATOM 706 C CA . PHE A 1 90 ? -2.139 17.844 7.047 1 96.31 90 PHE A CA 1
ATOM 707 C C . PHE A 1 90 ? -2.137 16.75 8.109 1 96.31 90 PHE A C 1
ATOM 709 O O . PHE A 1 90 ? -3.09 15.969 8.211 1 96.31 90 PHE A O 1
ATOM 716 N N . ILE A 1 91 ? -1.104 16.719 8.898 1 93.88 91 ILE A N 1
ATOM 717 C CA . ILE A 1 91 ? -0.907 15.648 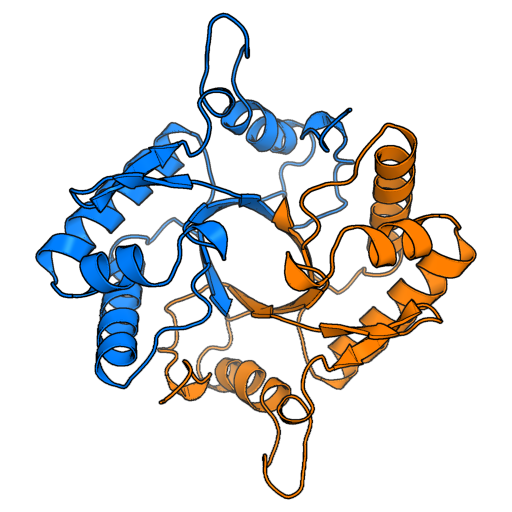9.875 1 93.88 91 ILE A CA 1
ATOM 718 C C . ILE A 1 91 ? -2.051 15.664 10.891 1 93.88 91 ILE A C 1
ATOM 720 O O . ILE A 1 91 ? -2.67 14.625 11.148 1 93.88 91 ILE A O 1
ATOM 724 N N . ASN A 1 92 ? -2.371 16.797 11.406 1 94.75 92 ASN A N 1
ATOM 725 C CA . ASN A 1 92 ? -3.439 16.906 12.398 1 94.75 92 ASN A CA 1
ATOM 726 C C . ASN A 1 92 ? -4.789 16.516 11.805 1 94.75 92 ASN A C 1
ATOM 728 O O . ASN A 1 92 ? -5.566 15.797 12.438 1 94.75 92 ASN A O 1
ATOM 732 N N . SER A 1 93 ? -4.992 17.016 10.641 1 96.5 93 SER A N 1
ATOM 733 C CA . SER A 1 93 ? -6.266 16.703 9.992 1 96.5 93 SER A CA 1
ATOM 734 C C . SER A 1 93 ? -6.352 15.219 9.641 1 96.5 93 SER A C 1
ATOM 736 O O . SER A 1 93 ? -7.418 14.609 9.75 1 96.5 93 SER A O 1
ATOM 738 N N . ALA A 1 94 ? -5.238 14.656 9.203 1 94.81 94 ALA A N 1
ATOM 739 C CA . ALA A 1 94 ? -5.203 13.234 8.867 1 94.81 94 ALA A CA 1
ATOM 740 C C . ALA A 1 94 ? -5.445 12.367 10.094 1 94.81 94 ALA A C 1
ATOM 742 O O . ALA A 1 94 ? -6.223 11.414 10.047 1 94.81 94 ALA A O 1
ATOM 743 N N . ILE A 1 95 ? -4.797 12.688 11.141 1 93.44 95 ILE A N 1
ATOM 744 C CA . ILE A 1 95 ? -4.957 11.938 12.383 1 93.44 95 ILE A CA 1
ATOM 745 C C . ILE A 1 95 ? -6.414 12 12.836 1 93.44 95 ILE A C 1
ATOM 747 O O . ILE A 1 95 ? -7.02 10.969 13.148 1 93.44 95 ILE A O 1
ATOM 751 N N . ALA A 1 96 ? -6.949 13.18 12.875 1 95.25 96 ALA A N 1
ATOM 752 C CA . ALA A 1 96 ? -8.344 13.344 13.281 1 95.25 96 ALA A CA 1
ATOM 753 C C . ALA A 1 96 ? -9.273 12.555 12.367 1 95.25 96 ALA A C 1
ATOM 755 O O . ALA A 1 96 ? -10.227 11.93 12.844 1 95.25 96 ALA A O 1
ATOM 756 N N . PHE A 1 97 ? -8.992 12.609 11.148 1 96.12 97 PHE A N 1
ATOM 757 C CA . PHE A 1 97 ? -9.844 11.984 10.141 1 96.12 97 PHE A CA 1
ATOM 758 C C . PHE A 1 97 ? -9.82 10.469 10.281 1 96.12 97 PHE A C 1
ATOM 760 O O . PHE A 1 97 ? -10.875 9.828 10.297 1 96.12 97 PHE A O 1
ATOM 767 N N . VAL A 1 98 ? -8.609 9.906 10.398 1 95.12 98 VAL A N 1
ATOM 768 C CA . VAL A 1 98 ? -8.523 8.453 10.453 1 95.12 98 VAL A CA 1
ATOM 769 C C . VAL A 1 98 ? -9.078 7.945 11.781 1 95.12 98 VAL A C 1
ATOM 771 O O . VAL A 1 98 ? -9.664 6.863 11.844 1 95.12 98 VAL A O 1
ATOM 774 N N . ARG A 1 99 ? -8.953 8.68 12.828 1 94 99 ARG A N 1
ATOM 775 C CA . ARG A 1 99 ? -9.562 8.305 14.102 1 94 99 ARG A CA 1
ATOM 776 C C . ARG A 1 99 ? -11.086 8.383 14.023 1 94 99 ARG A C 1
ATOM 778 O O . ARG A 1 99 ? -11.781 7.484 14.5 1 94 99 ARG A O 1
ATOM 785 N N . LYS A 1 100 ? -11.57 9.398 13.414 1 95.69 100 LYS A N 1
ATOM 786 C CA . LYS A 1 100 ? -13.008 9.578 13.266 1 95.69 100 LYS A CA 1
ATOM 787 C C . LYS A 1 100 ? -13.641 8.398 12.539 1 95.69 100 LYS A C 1
ATOM 789 O O . LYS A 1 100 ? -14.742 7.973 12.867 1 95.69 100 LYS A O 1
ATOM 794 N N . TYR A 1 101 ? -12.891 7.879 11.609 1 95.94 101 TYR A N 1
ATOM 795 C CA . TYR A 1 101 ? -13.484 6.84 10.773 1 95.94 101 TYR A CA 1
ATOM 796 C C . TYR A 1 101 ? -12.867 5.477 11.078 1 95.94 101 TYR A C 1
ATOM 798 O O . TYR A 1 101 ? -12.945 4.559 10.266 1 95.94 101 TYR A O 1
ATOM 806 N N . ASN A 1 102 ? -12.148 5.387 12.125 1 95.38 102 ASN A N 1
ATOM 807 C CA . ASN A 1 102 ? -11.758 4.152 12.797 1 95.38 102 ASN A CA 1
ATOM 808 C C . ASN A 1 102 ? -10.703 3.391 12 1 95.38 102 ASN A C 1
ATOM 810 O O . ASN A 1 102 ? -10.742 2.16 11.93 1 95.38 102 ASN A O 1
ATOM 814 N N . PHE A 1 103 ? -9.852 4.082 11.391 1 96.31 103 PHE A N 1
ATOM 815 C CA . PHE A 1 103 ? -8.672 3.463 10.789 1 96.31 103 PHE A CA 1
ATOM 816 C C . PHE A 1 103 ? -7.562 3.297 11.812 1 96.31 103 PHE A C 1
ATOM 818 O O . PHE A 1 103 ? -7.473 4.07 12.773 1 96.31 103 PHE A O 1
ATOM 825 N N . ASP A 1 104 ? -6.703 2.275 11.547 1 94.06 104 ASP A N 1
ATOM 826 C CA . ASP A 1 104 ? -5.625 1.962 12.484 1 94.06 104 ASP A CA 1
ATOM 827 C C . ASP A 1 104 ? -4.34 2.693 12.102 1 94.06 104 ASP A C 1
ATOM 829 O O . ASP A 1 104 ? -3.389 2.734 12.883 1 94.06 104 ASP A O 1
ATOM 833 N N . GLY A 1 105 ? -4.398 3.316 10.883 1 92.69 105 GLY A N 1
ATOM 834 C CA . GLY A 1 105 ? -3.168 3.969 10.461 1 92.69 105 GLY A CA 1
ATOM 835 C C . GLY A 1 105 ? -3.336 4.809 9.203 1 92.69 105 GLY A C 1
ATOM 836 O O . GLY A 1 105 ? -4.449 4.949 8.695 1 92.69 105 GLY A O 1
ATOM 837 N N . ILE A 1 106 ? -2.189 5.434 8.828 1 93.06 106 ILE A N 1
ATOM 838 C CA . ILE A 1 106 ? -2.092 6.281 7.648 1 93.06 106 ILE A CA 1
ATOM 839 C C . ILE A 1 106 ? -1.037 5.727 6.695 1 93.06 106 ILE A C 1
ATOM 841 O O . ILE A 1 106 ? 0.051 5.336 7.125 1 93.06 106 ILE A O 1
ATOM 845 N N . ASP A 1 107 ? -1.404 5.59 5.477 1 91.56 107 ASP A N 1
ATOM 846 C CA . ASP A 1 107 ? -0.469 5.211 4.426 1 91.56 107 ASP A CA 1
ATOM 847 C C . ASP A 1 107 ? -0.184 6.387 3.492 1 91.56 107 ASP A C 1
ATOM 849 O O . ASP A 1 107 ? -1.11 7.02 2.982 1 91.56 107 ASP A O 1
ATOM 853 N N . ILE A 1 108 ? 1.074 6.691 3.383 1 88.88 108 ILE A N 1
ATOM 854 C CA . ILE A 1 108 ? 1.486 7.723 2.436 1 88.88 108 ILE A CA 1
ATOM 855 C C . ILE A 1 108 ? 1.995 7.07 1.151 1 88.88 108 ILE A C 1
ATOM 857 O O . ILE A 1 108 ? 3 6.355 1.167 1 88.88 108 ILE A O 1
ATOM 861 N N . ASP A 1 109 ? 1.25 7.289 0.125 1 85.31 109 ASP A N 1
ATOM 862 C CA . ASP A 1 109 ? 1.582 6.746 -1.188 1 85.31 109 ASP A CA 1
ATOM 863 C C . ASP A 1 109 ? 2.162 7.824 -2.1 1 85.31 109 ASP A C 1
ATOM 865 O O . ASP A 1 109 ? 1.441 8.414 -2.904 1 85.31 109 ASP A O 1
ATOM 869 N N . TRP A 1 110 ? 3.434 8.078 -1.947 1 78.12 110 TRP A N 1
ATOM 870 C CA . TRP A 1 110 ? 4.145 9.078 -2.74 1 78.12 110 TRP A CA 1
ATOM 871 C C . TRP A 1 110 ? 5.375 8.477 -3.402 1 78.12 110 TRP A C 1
ATOM 873 O O . TRP A 1 110 ? 6.371 8.188 -2.734 1 78.12 110 TRP A O 1
ATOM 883 N N . GLU A 1 111 ? 5.395 8.156 -4.598 1 64.19 111 GLU A N 1
ATOM 884 C CA . GLU A 1 111 ? 6.449 7.418 -5.297 1 64.19 111 GLU A CA 1
ATOM 885 C C . GLU A 1 111 ? 7.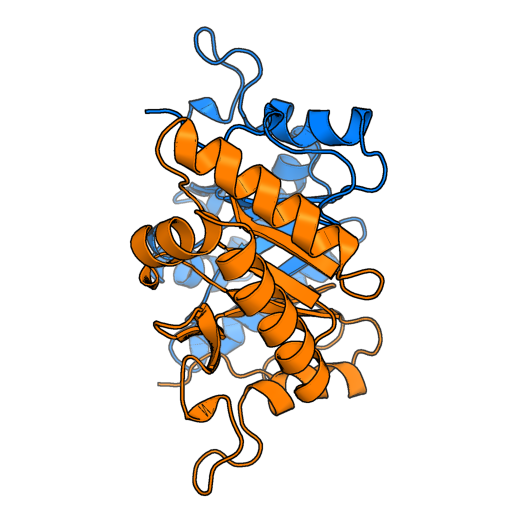547 8.359 -5.785 1 64.19 111 GLU A C 1
ATOM 887 O O . GLU A 1 111 ? 8.672 7.926 -6.027 1 64.19 111 GLU A O 1
ATOM 892 N N . TYR A 1 112 ? 7.297 9.664 -5.762 1 63.22 112 TYR A N 1
ATOM 893 C CA . TYR A 1 112 ? 8.375 10.312 -6.504 1 63.22 112 TYR A CA 1
ATOM 894 C C . TYR A 1 112 ? 8.617 11.727 -5.984 1 63.22 112 TYR A C 1
ATOM 896 O O . TYR A 1 112 ? 8.375 12.703 -6.695 1 63.22 112 TYR A O 1
ATOM 904 N N . PRO A 1 113 ? 9.117 11.766 -4.68 1 63.84 113 PRO A N 1
ATOM 905 C CA . PRO A 1 113 ? 9.68 13.102 -4.469 1 63.84 113 PRO A CA 1
ATOM 906 C C . PRO A 1 113 ? 10.82 13.422 -5.434 1 63.84 113 PRO A C 1
ATOM 908 O O . PRO A 1 113 ? 11.672 12.57 -5.695 1 63.84 113 PRO A O 1
ATOM 911 N N . SER A 1 114 ? 10.508 14.375 -6.234 1 65.5 114 SER A N 1
ATOM 912 C CA . SER A 1 114 ? 11.461 14.68 -7.289 1 65.5 114 SER A CA 1
ATOM 913 C C . SER A 1 114 ? 12.391 15.82 -6.879 1 65.5 114 SER A C 1
ATOM 915 O O . SER A 1 114 ? 11.93 16.922 -6.562 1 65.5 114 SER A O 1
ATOM 917 N N . GLY A 1 115 ? 13.711 15.484 -6.801 1 72.44 115 GLY A N 1
ATOM 918 C CA . GLY A 1 115 ? 14.711 16.5 -6.504 1 72.44 115 GLY A CA 1
ATOM 919 C C . GLY A 1 115 ? 15.102 16.547 -5.039 1 72.44 115 GLY A C 1
ATOM 920 O O . GLY A 1 115 ? 14.414 15.969 -4.191 1 72.44 115 GLY A O 1
ATOM 921 N N . PRO A 1 116 ? 16.25 17.172 -4.715 1 76.06 116 PRO A N 1
ATOM 922 C CA . PRO A 1 116 ? 16.797 17.203 -3.357 1 76.06 116 PRO A CA 1
ATOM 923 C C . PRO A 1 116 ? 15.875 17.906 -2.361 1 76.06 116 PRO A C 1
ATOM 925 O O . PRO A 1 116 ? 15.734 17.453 -1.222 1 76.06 116 PRO A O 1
ATOM 928 N N . GLN A 1 117 ? 15.234 18.906 -2.791 1 81.56 117 GLN A N 1
ATOM 929 C CA . GLN A 1 117 ? 14.359 19.641 -1.879 1 81.56 117 GLN A CA 1
ATOM 930 C C . GLN A 1 117 ? 13.148 18.797 -1.489 1 81.56 117 GLN A C 1
ATOM 932 O O . GLN A 1 117 ? 12.734 18.797 -0.328 1 81.56 117 GLN A O 1
ATOM 937 N N . ASP A 1 118 ? 12.586 18.062 -2.391 1 80.69 118 ASP 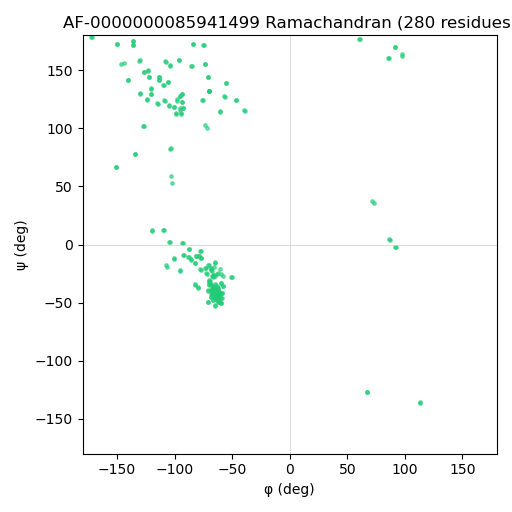A N 1
ATOM 938 C CA . ASP A 1 118 ? 11.43 17.219 -2.109 1 80.69 118 ASP A CA 1
ATOM 939 C C . ASP A 1 118 ? 11.789 16.109 -1.115 1 80.69 118 ASP A C 1
ATOM 941 O O . ASP A 1 118 ? 11 15.773 -0.236 1 80.69 118 ASP A O 1
ATOM 945 N N . LYS A 1 119 ? 12.992 15.703 -1.275 1 77.25 119 LYS A N 1
ATOM 946 C CA . LYS A 1 119 ? 13.453 14.648 -0.381 1 77.25 119 LYS A CA 1
ATOM 947 C C . LYS A 1 119 ? 13.578 15.156 1.052 1 77.25 119 LYS A C 1
ATOM 949 O O . LYS A 1 119 ? 13.164 14.484 1.996 1 77.25 119 LYS A O 1
ATOM 954 N N . GLU A 1 120 ? 14.148 16.266 1.149 1 82.69 120 GLU A N 1
ATOM 955 C CA . GLU A 1 120 ? 14.305 16.875 2.469 1 82.69 120 GLU A CA 1
ATOM 956 C C . GLU A 1 120 ? 12.953 17.172 3.102 1 82.69 120 GLU A C 1
ATOM 958 O O . GLU A 1 120 ? 12.734 16.891 4.281 1 82.69 120 GLU A O 1
ATOM 963 N N . ASN A 1 121 ? 12.102 17.734 2.338 1 85.38 121 ASN A N 1
ATOM 964 C CA . ASN A 1 121 ? 10.766 18.062 2.83 1 85.38 121 ASN A CA 1
ATOM 965 C C . ASN A 1 121 ? 9.992 16.812 3.232 1 85.38 121 ASN A C 1
ATOM 967 O O . ASN A 1 121 ? 9.281 16.812 4.238 1 85.38 121 ASN A O 1
ATOM 971 N N . PHE A 1 122 ? 10.203 15.844 2.422 1 83.19 122 PHE A N 1
ATOM 972 C CA . PHE A 1 122 ? 9.516 14.586 2.688 1 83.19 122 PHE A CA 1
ATOM 973 C C . PHE A 1 122 ? 10.008 13.969 3.99 1 83.19 122 PHE A C 1
ATOM 975 O O . PHE A 1 122 ? 9.203 13.508 4.805 1 83.19 122 PHE A O 1
ATOM 982 N N . SER A 1 123 ? 11.258 14.008 4.148 1 81.25 123 SER A N 1
ATOM 983 C CA . SER A 1 123 ? 11.828 13.5 5.395 1 81.25 123 SER A CA 1
ATOM 984 C C . SER A 1 123 ? 11.32 14.289 6.598 1 81.25 123 SER A C 1
ATOM 986 O O . SER A 1 123 ? 10.977 13.711 7.629 1 81.25 123 SER A O 1
ATOM 988 N N . ALA A 1 124 ? 11.258 15.562 6.484 1 84.81 124 ALA A N 1
ATOM 989 C CA . ALA A 1 124 ? 10.75 16.422 7.551 1 84.81 124 ALA A CA 1
ATOM 990 C C . ALA A 1 124 ? 9.281 16.109 7.848 1 84.81 124 ALA A C 1
ATOM 992 O O . ALA A 1 124 ? 8.867 16.078 9.008 1 84.81 124 ALA A O 1
ATOM 993 N N . PHE A 1 125 ? 8.539 15.836 6.84 1 87.19 125 PHE A N 1
ATOM 994 C CA . PHE A 1 125 ? 7.129 15.484 6.953 1 87.19 125 PHE A CA 1
ATOM 995 C C . PHE A 1 125 ? 6.957 14.18 7.727 1 87.19 125 PHE A C 1
ATOM 997 O O . PHE A 1 125 ? 6.188 14.125 8.688 1 87.19 125 PHE A O 1
ATOM 1004 N N . LEU A 1 126 ? 7.742 13.195 7.359 1 83.12 126 LEU A N 1
ATOM 1005 C CA . LEU A 1 126 ? 7.621 11.906 8.023 1 83.12 126 LEU A CA 1
ATOM 1006 C C . LEU A 1 126 ? 8.039 12.008 9.484 1 83.12 126 LEU A C 1
ATOM 1008 O O . LEU A 1 126 ? 7.426 11.383 10.359 1 83.12 126 LEU A O 1
ATOM 1012 N N . LYS A 1 127 ? 9.031 12.789 9.758 1 82.56 127 LYS A N 1
ATOM 1013 C CA . LYS A 1 127 ? 9.484 12.992 11.133 1 82.56 127 LYS A CA 1
ATOM 1014 C C . LYS A 1 127 ? 8.406 13.664 11.977 1 82.56 127 LYS A C 1
ATOM 1016 O O . LYS A 1 127 ? 8.125 13.234 13.094 1 82.56 127 LYS A O 1
ATOM 1021 N N . GLN A 1 128 ? 7.84 14.602 11.453 1 83.75 128 GLN A N 1
ATOM 1022 C CA . GLN A 1 128 ? 6.781 15.32 12.164 1 83.75 128 GLN A CA 1
ATOM 1023 C C . GLN A 1 128 ? 5.562 14.422 12.375 1 83.75 128 GLN A C 1
ATOM 1025 O O . GLN A 1 128 ? 4.938 14.453 13.438 1 83.75 128 GLN A O 1
ATOM 1030 N N . GLU A 1 129 ? 5.27 13.711 11.359 1 81.25 129 GLU A N 1
ATOM 1031 C CA . GLU A 1 129 ? 4.125 12.805 11.438 1 81.25 129 GLU A CA 1
ATOM 1032 C C . GLU A 1 129 ? 4.328 11.75 12.523 1 81.25 129 GLU A C 1
ATOM 1034 O O . GLU A 1 129 ? 3.416 11.477 13.305 1 81.25 129 GLU A O 1
ATOM 1039 N N . THR A 1 130 ? 5.477 11.164 12.578 1 76.88 130 THR A N 1
ATOM 1040 C CA . THR A 1 130 ? 5.793 10.125 13.547 1 76.88 130 THR A CA 1
ATOM 1041 C C . THR A 1 130 ? 5.75 10.68 14.969 1 76.88 130 THR A C 1
ATOM 1043 O O . THR A 1 130 ? 5.32 9.984 15.898 1 76.88 130 THR A O 1
ATOM 1046 N N . GLN A 1 131 ? 6.156 11.836 15.109 1 77.56 131 GLN A N 1
ATOM 1047 C CA . GLN A 1 131 ? 6.137 12.469 16.422 1 77.56 131 GLN A CA 1
ATOM 1048 C C . GLN A 1 131 ? 4.707 12.695 16.906 1 77.56 131 GLN A C 1
ATOM 1050 O O . GLN A 1 131 ? 4.426 12.594 18.109 1 77.56 131 GLN A O 1
ATOM 1055 N N . ASP A 1 132 ? 3.924 12.836 15.891 1 73.88 132 ASP A N 1
ATOM 1056 C CA . ASP A 1 132 ? 2.549 13.172 16.25 1 73.88 132 ASP A CA 1
ATOM 1057 C C . ASP A 1 132 ? 1.677 11.922 16.312 1 73.88 132 ASP A C 1
ATOM 1059 O O . ASP A 1 132 ? 0.606 11.938 16.922 1 73.88 132 ASP A O 1
ATOM 1063 N N . LEU A 1 133 ? 2.102 10.797 15.609 1 66.38 133 LEU A N 1
ATOM 1064 C CA . LEU A 1 133 ? 1.245 9.625 15.43 1 66.38 133 LEU A CA 1
ATOM 1065 C C . LEU A 1 133 ? 1.649 8.508 16.391 1 66.38 133 LEU A C 1
ATOM 1067 O O . LEU A 1 133 ? 1.689 7.34 16 1 66.38 133 LEU A O 1
ATOM 1071 N N . THR A 1 134 ? 1.759 8.68 17.703 1 63.38 134 THR A N 1
ATOM 1072 C CA . THR A 1 134 ? 2.248 7.664 18.641 1 63.38 134 THR A CA 1
ATOM 1073 C C . THR A 1 134 ? 1.352 6.43 18.609 1 63.38 134 THR A C 1
ATOM 1075 O O . THR A 1 134 ? 1.824 5.309 18.797 1 63.38 134 THR A O 1
ATOM 1078 N N . ALA A 1 135 ? 0.122 6.578 18.141 1 67 135 ALA A N 1
ATOM 1079 C CA . ALA A 1 135 ? -0.758 5.422 18.297 1 67 135 ALA A CA 1
ATOM 1080 C C . ALA A 1 135 ? -1.239 4.91 16.953 1 67 135 ALA A C 1
ATOM 1082 O O . ALA A 1 135 ? -2.102 4.031 16.875 1 67 135 ALA A O 1
ATOM 1083 N N . LEU A 1 136 ? -0.586 5.41 15.859 1 74.75 136 LEU A N 1
ATOM 1084 C CA . LEU A 1 136 ? -1.028 5.027 14.523 1 74.75 136 LEU A CA 1
ATOM 1085 C C . LEU A 1 136 ? 0.108 4.383 13.734 1 74.75 136 LEU A C 1
ATOM 1087 O O . LEU A 1 136 ? 1.274 4.738 13.914 1 74.75 136 LEU A O 1
ATOM 1091 N N . HIS A 1 137 ? -0.309 3.381 12.914 1 79.69 137 HIS A N 1
ATOM 1092 C CA . HIS A 1 137 ? 0.642 2.807 11.969 1 79.69 137 HIS A CA 1
ATOM 1093 C C . HIS A 1 137 ? 0.867 3.736 10.781 1 79.69 137 HIS A C 1
ATOM 1095 O O . HIS A 1 137 ? -0.091 4.242 10.195 1 79.69 137 HIS A O 1
ATOM 1101 N N . ILE A 1 138 ? 2.129 4 10.641 1 79.25 138 ILE A N 1
ATOM 1102 C CA . ILE A 1 138 ? 2.486 4.793 9.469 1 79.25 138 ILE A CA 1
ATOM 1103 C C . ILE A 1 138 ? 3.133 3.9 8.414 1 79.25 138 ILE A C 1
ATOM 1105 O O . ILE A 1 138 ? 4.137 3.236 8.688 1 79.25 138 ILE A O 1
ATOM 1109 N N . MET A 1 139 ? 2.492 3.869 7.297 1 81.88 139 MET A N 1
ATOM 1110 C CA . MET A 1 139 ? 2.998 3.082 6.18 1 81.88 139 MET A CA 1
ATOM 1111 C C . MET A 1 139 ? 3.424 3.984 5.027 1 81.88 139 MET A C 1
ATOM 1113 O O . MET A 1 139 ? 2.848 5.055 4.824 1 81.88 139 MET A O 1
ATOM 1117 N N . LEU A 1 140 ? 4.469 3.523 4.398 1 78.25 140 LEU A N 1
ATOM 1118 C CA . LEU A 1 140 ? 4.992 4.273 3.264 1 78.25 140 LEU A CA 1
ATOM 1119 C C . LEU A 1 140 ? 5.062 3.398 2.018 1 78.25 140 LEU A C 1
ATOM 1121 O O . LEU A 1 140 ? 5.594 2.287 2.064 1 78.25 140 LEU A O 1
ATOM 1125 N N . ASP A 1 141 ? 4.449 3.859 0.97 1 79.25 141 ASP A N 1
ATOM 1126 C CA . ASP A 1 141 ? 4.57 3.227 -0.34 1 79.25 141 ASP A CA 1
ATOM 1127 C C . ASP A 1 141 ? 5.559 3.984 -1.227 1 79.25 141 ASP A C 1
ATOM 1129 O O . ASP A 1 141 ? 5.391 5.184 -1.466 1 79.25 141 ASP A O 1
ATOM 1133 N N . VAL A 1 142 ? 6.637 3.295 -1.635 1 77.81 142 VAL A N 1
ATOM 1134 C CA . VAL A 1 142 ? 7.656 3.951 -2.445 1 77.81 142 VAL A CA 1
ATOM 1135 C C . VAL A 1 142 ? 7.945 3.113 -3.689 1 77.81 142 VAL A C 1
ATOM 1137 O O . VAL A 1 142 ? 7.801 1.888 -3.668 1 77.81 142 VAL A O 1
ATOM 1140 N N . ILE B 1 1 ? 17.609 13.359 -11.359 1 30.94 1 ILE B N 1
ATOM 1141 C CA . ILE B 1 1 ? 16.828 14.156 -10.43 1 30.94 1 ILE B CA 1
ATOM 1142 C C . ILE B 1 1 ? 16.188 13.25 -9.383 1 30.94 1 ILE B C 1
ATOM 1144 O O . ILE B 1 1 ? 15.539 12.258 -9.727 1 30.94 1 ILE B O 1
ATOM 1148 N N . GLY B 1 2 ? 16.719 13.211 -8.234 1 45.75 2 GLY B N 1
ATOM 1149 C CA . GLY B 1 2 ? 17 12.078 -7.359 1 45.75 2 GLY B CA 1
ATOM 1150 C C . GLY B 1 2 ? 15.75 11.508 -6.715 1 45.75 2 GLY B C 1
ATOM 1151 O O . GLY B 1 2 ? 14.914 12.258 -6.195 1 45.75 2 GLY B O 1
ATOM 1152 N N . LYS B 1 3 ? 15.227 10.398 -7.168 1 54.88 3 LYS B N 1
ATOM 1153 C CA . LYS B 1 3 ? 14.219 9.484 -6.641 1 54.88 3 LYS B CA 1
ATOM 1154 C C . LYS B 1 3 ? 14.477 9.164 -5.172 1 54.88 3 LYS B C 1
ATOM 1156 O O . LYS B 1 3 ? 15.625 9.195 -4.715 1 54.88 3 LYS B O 1
ATOM 1161 N N . PHE B 1 4 ? 13.461 9.414 -4.355 1 64.12 4 PHE B N 1
ATOM 1162 C CA . PHE B 1 4 ? 13.594 8.898 -3 1 64.12 4 PHE B CA 1
ATOM 1163 C C . PHE B 1 4 ? 14.25 7.523 -3.01 1 64.12 4 PHE B C 1
ATOM 1165 O O . PHE B 1 4 ? 13.836 6.641 -3.77 1 64.12 4 PHE B O 1
ATOM 1172 N N . VAL B 1 5 ? 15.516 7.602 -2.35 1 72.06 5 VAL B N 1
ATOM 1173 C CA . VAL B 1 5 ? 16.219 6.328 -2.25 1 72.06 5 VAL B CA 1
ATOM 1174 C C . VAL B 1 5 ? 16.109 5.785 -0.828 1 72.06 5 VAL B C 1
ATOM 1176 O O . VAL B 1 5 ? 15.906 6.547 0.122 1 72.06 5 VAL B O 1
ATOM 1179 N N . PRO B 1 6 ? 16.188 4.504 -0.632 1 77.12 6 PRO B N 1
ATOM 1180 C CA . PRO B 1 6 ? 16.016 3.865 0.673 1 77.12 6 PRO B CA 1
ATOM 1181 C C . PRO B 1 6 ? 16.859 4.508 1.767 1 77.12 6 PRO B C 1
ATOM 1183 O O . PRO B 1 6 ? 16.406 4.633 2.908 1 77.12 6 PRO B O 1
ATOM 1186 N N . GLU B 1 7 ? 17.984 5.094 1.438 1 78.31 7 GLU B N 1
ATOM 1187 C CA . GLU B 1 7 ? 18.906 5.637 2.439 1 78.31 7 GLU B CA 1
ATOM 1188 C C . GLU B 1 7 ? 18.406 6.969 2.984 1 78.31 7 GLU B C 1
ATOM 1190 O O . GLU B 1 7 ? 18.891 7.453 4.004 1 78.31 7 GLU B O 1
ATOM 1195 N N . ASP B 1 8 ? 17.406 7.508 2.318 1 74.94 8 ASP B N 1
ATOM 1196 C CA . ASP B 1 8 ? 16.812 8.75 2.795 1 74.94 8 ASP B CA 1
ATOM 1197 C C . ASP B 1 8 ? 15.852 8.484 3.951 1 74.94 8 ASP B C 1
ATOM 1199 O O . ASP B 1 8 ? 15.43 9.422 4.641 1 74.94 8 ASP B O 1
ATOM 1203 N N . TYR B 1 9 ? 15.594 7.262 4.156 1 77.94 9 TYR B N 1
ATOM 1204 C CA . TYR B 1 9 ? 14.68 6.867 5.219 1 77.94 9 TYR B CA 1
ATOM 1205 C C . TYR B 1 9 ? 15.297 7.105 6.594 1 77.94 9 TYR B C 1
ATOM 1207 O O . TYR B 1 9 ? 16.469 6.805 6.812 1 77.94 9 TYR B O 1
ATOM 1215 N N . ILE B 1 10 ? 14.539 7.754 7.531 1 76.94 10 ILE B N 1
ATOM 1216 C CA . ILE B 1 10 ? 14.922 7.926 8.93 1 76.94 10 ILE B CA 1
ATOM 1217 C C . ILE B 1 10 ? 14.328 6.801 9.766 1 76.94 10 ILE B C 1
ATOM 1219 O O . ILE B 1 10 ? 13.102 6.629 9.812 1 76.94 10 ILE B O 1
ATOM 1223 N N . PRO B 1 11 ? 15.188 6.109 10.422 1 82.25 11 PRO B N 1
ATOM 1224 C CA . PRO B 1 11 ? 14.711 4.973 11.211 1 82.25 11 PRO B CA 1
ATOM 1225 C C . PRO B 1 11 ? 13.625 5.367 12.211 1 82.25 11 PRO B C 1
ATOM 1227 O O . PRO B 1 11 ? 13.711 6.426 12.836 1 82.25 11 PRO B O 1
ATOM 1230 N N . GLY B 1 12 ? 12.633 4.496 12.297 1 81.25 12 GLY B N 1
ATOM 1231 C CA . GLY B 1 12 ? 11.594 4.676 13.289 1 81.25 12 GLY B CA 1
ATOM 1232 C C . GLY B 1 12 ? 10.406 5.469 12.773 1 81.25 12 GLY B C 1
ATOM 1233 O O . GLY B 1 12 ? 9.398 5.617 13.477 1 81.25 12 GLY B O 1
ATOM 1234 N N . LEU B 1 13 ? 10.516 5.895 11.547 1 76.69 13 LEU B N 1
ATOM 1235 C CA . LEU B 1 13 ? 9.453 6.75 11.023 1 76.69 13 LEU B CA 1
ATOM 1236 C C . LEU B 1 13 ? 8.25 5.918 10.586 1 76.69 13 LEU B C 1
ATOM 1238 O O . LEU B 1 13 ? 7.109 6.355 10.734 1 76.69 13 LEU B O 1
ATOM 1242 N N . CYS B 1 14 ? 8.477 4.719 10.023 1 83.62 14 CYS B N 1
ATOM 1243 C CA . CYS B 1 14 ? 7.398 3.879 9.508 1 83.62 14 CYS B CA 1
ATOM 1244 C C . CYS B 1 14 ? 7.418 2.504 10.164 1 83.62 14 CYS B C 1
ATOM 1246 O O . CYS B 1 14 ? 8.477 2.018 10.562 1 83.62 14 CYS B O 1
ATOM 1248 N N . THR B 1 15 ? 6.246 1.936 10.281 1 85.94 15 THR B N 1
ATOM 1249 C CA . THR B 1 15 ? 6.18 0.54 10.703 1 85.94 15 THR B CA 1
ATOM 1250 C C . THR B 1 15 ? 6.418 -0.391 9.516 1 85.94 15 THR B C 1
ATOM 1252 O O . THR B 1 15 ? 7.023 -1.454 9.664 1 85.94 15 THR B O 1
ATOM 1255 N N . ASN B 1 16 ? 5.941 0.072 8.383 1 88.19 16 ASN B N 1
ATOM 1256 C CA . ASN B 1 16 ? 6.051 -0.75 7.18 1 88.19 16 ASN B CA 1
ATOM 1257 C C . ASN B 1 16 ? 6.383 0.093 5.953 1 88.19 16 ASN B C 1
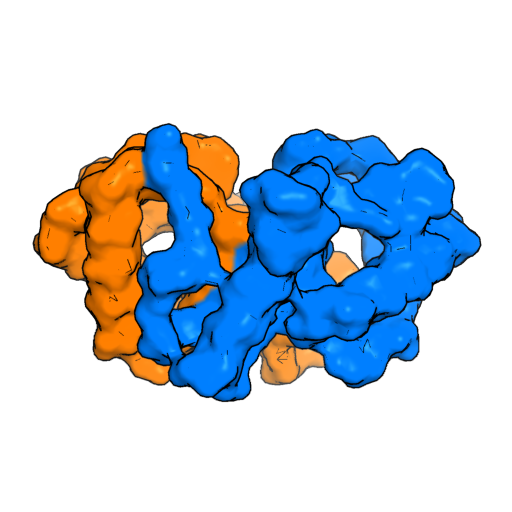ATOM 1259 O O . ASN B 1 16 ? 5.863 1.199 5.797 1 88.19 16 ASN B O 1
ATOM 1263 N N . ILE B 1 17 ? 7.234 -0.501 5.121 1 89.31 17 ILE B N 1
ATOM 1264 C CA . ILE B 1 17 ? 7.473 0.043 3.787 1 89.31 17 ILE B CA 1
ATOM 1265 C C . ILE B 1 17 ? 6.98 -0.942 2.73 1 89.31 17 ILE B C 1
ATOM 1267 O O . ILE B 1 17 ? 7.328 -2.125 2.762 1 89.31 17 ILE B O 1
ATOM 1271 N N . LEU B 1 18 ? 6.102 -0.496 1.937 1 91.44 18 LEU B N 1
ATOM 1272 C CA . LEU B 1 18 ? 5.707 -1.229 0.738 1 91.44 18 LEU B CA 1
ATOM 1273 C C . LEU B 1 18 ? 6.492 -0.746 -0.478 1 91.44 18 LEU B C 1
ATOM 1275 O O . LEU B 1 18 ? 6.324 0.395 -0.916 1 91.44 18 LEU B O 1
ATOM 1279 N N . TYR B 1 19 ? 7.336 -1.574 -1.014 1 91 19 TYR B N 1
ATOM 1280 C CA . TYR B 1 19 ? 8.195 -1.208 -2.139 1 91 19 TYR B CA 1
ATOM 1281 C C . TYR B 1 19 ? 7.531 -1.564 -3.465 1 91 19 TYR B C 1
ATOM 1283 O O . TYR B 1 19 ? 7.223 -2.73 -3.719 1 91 19 TYR B O 1
ATOM 1291 N N . ALA B 1 20 ? 7.297 -0.487 -4.238 1 87.19 20 ALA B N 1
ATOM 1292 C CA . ALA B 1 20 ? 6.699 -0.667 -5.559 1 87.19 20 ALA B CA 1
ATOM 1293 C C . ALA B 1 20 ? 7.77 -0.67 -6.648 1 87.19 20 ALA B C 1
ATOM 1295 O O . ALA B 1 20 ? 8.617 0.224 -6.695 1 87.19 20 ALA B O 1
ATOM 1296 N N . PHE B 1 21 ? 7.883 -1.602 -7.453 1 87.88 21 PHE B N 1
ATOM 1297 C CA . PHE B 1 21 ? 7.02 -2.76 -7.648 1 87.88 21 PHE B CA 1
ATOM 1298 C C . PHE B 1 21 ? 7.836 -3.992 -8.008 1 87.88 21 PHE B C 1
ATOM 1300 O O . PHE B 1 21 ? 8.984 -3.877 -8.453 1 87.88 21 PHE B O 1
ATOM 1307 N N . GLY B 1 22 ? 7.297 -5.164 -7.738 1 92.94 22 GLY B N 1
ATOM 1308 C CA . GLY B 1 22 ? 7.551 -6.355 -8.531 1 92.94 22 GLY B CA 1
ATOM 1309 C C . GLY B 1 22 ? 6.66 -6.453 -9.758 1 92.94 22 GLY B C 1
ATOM 1310 O O . GLY B 1 22 ? 5.73 -5.664 -9.922 1 92.94 22 GLY B O 1
ATOM 1311 N N . TRP B 1 23 ? 7.023 -7.477 -10.562 1 94.19 23 TRP B N 1
ATOM 1312 C CA . TRP B 1 23 ? 6.277 -7.652 -11.805 1 94.19 23 TRP B CA 1
ATOM 1313 C C . TRP B 1 23 ? 5.945 -9.125 -12.039 1 94.19 23 TRP B C 1
ATOM 1315 O O . TRP B 1 23 ? 6.262 -9.977 -11.203 1 94.19 23 TRP B O 1
ATOM 1325 N N . MET B 1 24 ? 5.188 -9.305 -13.109 1 95.56 24 MET B N 1
ATOM 1326 C CA . MET B 1 24 ? 4.738 -10.664 -13.414 1 95.56 24 MET B CA 1
ATOM 1327 C C . MET B 1 24 ? 5.012 -11.008 -14.875 1 95.56 24 MET B C 1
ATOM 1329 O O . MET B 1 24 ? 4.684 -10.227 -15.773 1 95.56 24 MET B O 1
ATOM 1333 N N . ASN B 1 25 ? 5.613 -12.117 -15.086 1 96.56 25 ASN B N 1
ATOM 1334 C CA . ASN B 1 25 ? 5.836 -12.633 -16.438 1 96.56 25 ASN B CA 1
ATOM 1335 C C . ASN B 1 25 ? 4.555 -13.195 -17.031 1 96.56 25 ASN B C 1
ATOM 1337 O O . ASN B 1 25 ? 3.562 -13.383 -16.328 1 96.56 25 ASN B O 1
ATOM 1341 N N . ASP B 1 26 ? 4.629 -13.547 -18.359 1 95.25 26 ASP B N 1
ATOM 1342 C CA . ASP B 1 26 ? 3.469 -14.094 -19.047 1 95.25 26 ASP B CA 1
ATOM 1343 C C . ASP B 1 26 ? 3.115 -15.484 -18.516 1 95.25 26 ASP B C 1
ATOM 1345 O O . ASP B 1 26 ? 1.964 -15.914 -18.609 1 95.25 26 ASP B O 1
ATOM 1349 N N . ASP B 1 27 ? 4.074 -16.109 -17.922 1 97.5 27 ASP B N 1
ATOM 1350 C CA . ASP B 1 27 ? 3.814 -17.438 -17.391 1 97.5 27 ASP B CA 1
ATOM 1351 C C . ASP B 1 27 ? 3.398 -17.359 -15.914 1 97.5 27 ASP B C 1
ATOM 1353 O O . ASP B 1 27 ? 3.352 -18.391 -15.227 1 97.5 27 ASP B O 1
ATOM 1357 N N . PHE B 1 28 ? 3.305 -16.125 -15.367 1 96.81 28 PHE B N 1
ATOM 1358 C CA . PHE B 1 28 ? 2.74 -15.789 -14.07 1 96.81 28 PHE B CA 1
ATOM 1359 C C . PHE B 1 28 ? 3.791 -15.906 -12.969 1 96.81 28 PHE B C 1
ATOM 1361 O O . PHE B 1 28 ? 3.5 -15.672 -11.797 1 96.81 28 PHE B O 1
ATOM 1368 N N . THR B 1 29 ? 5.059 -16.203 -13.359 1 97.88 29 THR B N 1
ATOM 1369 C CA . THR B 1 29 ? 6.141 -16.062 -12.391 1 97.88 29 THR B CA 1
ATOM 1370 C C . THR B 1 29 ? 6.465 -14.594 -12.156 1 97.88 29 THR B C 1
ATOM 1372 O O . THR B 1 29 ? 6.227 -13.75 -13.023 1 97.88 29 THR B O 1
ATOM 1375 N N . VAL B 1 30 ? 7.027 -14.344 -10.969 1 97.06 30 VAL B N 1
ATOM 1376 C CA . VAL B 1 30 ? 7.277 -12.938 -10.672 1 97.06 30 VAL B CA 1
ATOM 1377 C C . VAL B 1 30 ? 8.727 -12.586 -11.016 1 97.06 30 VAL B C 1
ATOM 1379 O O . VAL B 1 30 ? 9.57 -13.477 -11.148 1 97.06 30 VAL B O 1
ATOM 1382 N N . ARG B 1 31 ? 8.906 -11.328 -11.195 1 96.69 31 ARG B N 1
ATOM 1383 C CA . ARG B 1 31 ? 10.227 -10.766 -11.469 1 96.69 31 ARG B CA 1
ATOM 1384 C C . ARG B 1 31 ? 10.336 -9.344 -10.93 1 96.69 31 ARG B C 1
ATOM 1386 O O . ARG B 1 31 ? 9.344 -8.758 -10.508 1 96.69 31 ARG B O 1
ATOM 1393 N N . ALA B 1 32 ? 11.578 -8.867 -11.023 1 95.25 32 ALA B N 1
ATOM 1394 C CA . ALA B 1 32 ? 11.758 -7.457 -10.703 1 95.25 32 ALA B CA 1
ATOM 1395 C C . ALA B 1 32 ? 11.164 -6.566 -11.781 1 95.25 32 ALA B C 1
ATOM 1397 O O . ALA B 1 32 ? 11.172 -6.918 -12.969 1 95.25 32 ALA B O 1
ATOM 1398 N N . TYR B 1 33 ? 10.625 -5.496 -11.352 1 91.38 33 TYR B N 1
ATOM 1399 C CA . TYR B 1 33 ? 10.086 -4.527 -12.305 1 91.38 33 TYR B CA 1
ATOM 1400 C C . TYR B 1 33 ? 11.203 -3.818 -13.055 1 91.38 33 TYR B C 1
ATOM 1402 O O . TYR B 1 33 ? 11.156 -3.695 -14.281 1 91.38 33 TYR B O 1
ATOM 1410 N N . ASP B 1 34 ? 12.141 -3.33 -12.305 1 89.94 34 ASP B N 1
ATOM 1411 C CA . ASP B 1 34 ? 13.281 -2.586 -12.836 1 89.94 34 ASP B CA 1
ATOM 1412 C C . ASP B 1 34 ? 14.586 -3.354 -12.625 1 89.94 34 ASP B C 1
ATOM 1414 O O . ASP B 1 34 ? 14.805 -3.93 -11.555 1 89.94 34 ASP B O 1
ATOM 1418 N N . GLU B 1 35 ? 15.422 -3.264 -13.602 1 90.38 35 GLU B N 1
ATOM 1419 C CA . GLU B 1 35 ? 16.703 -3.971 -13.492 1 90.38 35 GLU B CA 1
ATOM 1420 C C . GLU B 1 35 ? 17.531 -3.438 -12.328 1 90.38 35 GLU B C 1
ATOM 1422 O O . GLU B 1 35 ? 18.344 -4.16 -11.758 1 90.38 35 GLU B O 1
ATOM 1427 N N . THR B 1 36 ? 17.312 -2.23 -11.938 1 89.38 36 THR B N 1
ATOM 1428 C CA . THR B 1 36 ? 18.094 -1.614 -10.867 1 89.38 36 THR B CA 1
ATOM 1429 C C . THR B 1 36 ? 17.641 -2.121 -9.5 1 89.38 36 THR B C 1
ATOM 1431 O O . THR B 1 36 ? 18.281 -1.851 -8.484 1 89.38 36 THR B O 1
ATOM 1434 N N . ASP B 1 37 ? 16.562 -2.92 -9.5 1 93.44 37 ASP B N 1
ATOM 1435 C CA . ASP B 1 37 ? 16.094 -3.49 -8.242 1 93.44 37 ASP B CA 1
ATOM 1436 C C . ASP B 1 37 ? 16.953 -4.672 -7.812 1 93.44 37 ASP B C 1
ATOM 1438 O O . ASP B 1 37 ? 17 -5.016 -6.629 1 93.44 37 ASP B O 1
ATOM 1442 N N . LEU B 1 38 ? 17.594 -5.199 -8.773 1 95.38 38 LEU B N 1
ATOM 1443 C CA . LEU B 1 38 ? 18.469 -6.348 -8.531 1 95.38 38 LEU B CA 1
ATOM 1444 C C . LEU B 1 38 ? 19.938 -5.953 -8.633 1 95.38 38 LEU B C 1
ATOM 1446 O O . LEU B 1 38 ? 20.266 -4.891 -9.164 1 95.38 38 LEU B O 1
ATOM 1450 N N . PRO B 1 39 ? 20.781 -6.781 -7.961 1 93.19 39 PRO B N 1
ATOM 1451 C CA . PRO B 1 39 ? 22.203 -6.473 -8.109 1 93.19 39 PRO B CA 1
ATOM 1452 C C . PRO B 1 39 ? 22.656 -6.453 -9.57 1 93.19 39 PRO B C 1
ATOM 1454 O O . PRO B 1 39 ? 22.297 -7.352 -10.344 1 93.19 39 PRO B O 1
ATOM 1457 N N . THR B 1 40 ? 23.281 -5.348 -9.922 1 90.56 40 THR B N 1
ATOM 1458 C CA . THR B 1 40 ? 23.938 -5.227 -11.227 1 90.56 40 THR B CA 1
ATOM 1459 C C . THR B 1 40 ? 25.312 -4.582 -11.078 1 90.56 40 THR B C 1
ATOM 1461 O O . THR B 1 40 ? 25.672 -4.102 -10 1 90.56 40 THR B O 1
ATOM 1464 N N . SER B 1 41 ? 26.031 -4.617 -12.219 1 88.88 41 SER B N 1
ATOM 1465 C CA . SER B 1 41 ? 27.359 -4 -12.234 1 88.88 41 SER B CA 1
ATOM 1466 C C . SER B 1 41 ? 27.266 -2.492 -12.031 1 88.88 41 SER B C 1
ATOM 1468 O O . SER B 1 41 ? 28.141 -1.892 -11.406 1 88.88 41 SER B O 1
ATOM 1470 N N . TRP B 1 42 ? 26.172 -1.909 -12.398 1 86.5 42 TRP B N 1
ATOM 1471 C CA . TRP B 1 42 ? 26.062 -0.455 -12.336 1 86.5 42 TRP B CA 1
ATOM 1472 C C . TRP B 1 42 ? 25.156 -0.023 -11.188 1 86.5 42 TRP B C 1
ATOM 1474 O O . TRP B 1 42 ? 25.25 1.11 -10.711 1 86.5 42 TRP B O 1
ATOM 1484 N N . ALA B 1 43 ? 24.312 -0.93 -10.68 1 81.44 43 ALA B N 1
ATOM 1485 C CA . ALA B 1 43 ? 23.375 -0.556 -9.633 1 81.44 43 ALA B CA 1
ATOM 1486 C C . ALA B 1 43 ? 23.844 -1.066 -8.273 1 81.44 43 ALA B C 1
ATOM 1488 O O . ALA B 1 43 ? 23.141 -0.917 -7.27 1 81.44 43 ALA B O 1
ATOM 1489 N N . GLY B 1 44 ? 24.953 -1.681 -8.258 1 91.38 44 GLY B N 1
ATOM 1490 C CA . GLY B 1 44 ? 25.438 -2.205 -6.988 1 91.38 44 GLY B CA 1
ATOM 1491 C C . GLY B 1 44 ? 24.594 -3.336 -6.445 1 91.38 44 GLY B C 1
ATOM 1492 O O . GLY B 1 44 ? 24.312 -4.309 -7.156 1 91.38 44 GLY B O 1
ATOM 1493 N N . GLU B 1 45 ? 24.156 -3.193 -5.191 1 93 45 GLU B N 1
ATOM 1494 C CA . GLU B 1 45 ? 23.438 -4.289 -4.551 1 93 45 GLU B CA 1
ATOM 1495 C C . GLU B 1 45 ? 21.969 -4.301 -4.969 1 93 45 GLU B C 1
ATOM 1497 O O . GLU B 1 45 ? 21.266 -5.297 -4.762 1 93 45 GLU B O 1
ATOM 1502 N N . GLY B 1 46 ? 21.5 -3.225 -5.68 1 93.25 46 GLY B N 1
ATOM 1503 C CA . GLY B 1 46 ? 20.109 -3.125 -6.109 1 93.25 46 GLY B CA 1
ATOM 1504 C C . GLY B 1 46 ? 19.203 -2.533 -5.051 1 93.25 46 GLY B C 1
ATOM 1505 O O . GLY B 1 46 ? 19.516 -2.564 -3.861 1 93.25 46 GLY B O 1
ATOM 1506 N N . ASN B 1 47 ? 18.094 -2.059 -5.445 1 92 47 ASN B N 1
ATOM 1507 C CA . ASN B 1 47 ? 17.172 -1.348 -4.559 1 92 47 ASN B CA 1
ATOM 1508 C C . ASN B 1 47 ? 16.531 -2.287 -3.541 1 92 47 ASN B C 1
ATOM 1510 O O . ASN B 1 47 ? 16.25 -1.883 -2.414 1 92 47 ASN B O 1
ATOM 1514 N N . TYR B 1 48 ? 16.328 -3.568 -3.912 1 95.38 48 TYR B N 1
ATOM 1515 C CA . TYR B 1 48 ? 15.742 -4.512 -2.967 1 95.38 48 TYR B CA 1
ATOM 1516 C C . TYR B 1 48 ? 16.641 -4.688 -1.746 1 95.38 48 TYR B C 1
ATOM 1518 O O . TYR B 1 48 ? 16.172 -4.621 -0.608 1 95.38 48 TYR B O 1
ATOM 1526 N N . ALA B 1 49 ? 17.891 -4.871 -2.049 1 94.88 49 ALA B N 1
ATOM 1527 C CA . ALA B 1 49 ? 18.828 -5.02 -0.949 1 94.88 49 ALA B CA 1
ATOM 1528 C C . ALA B 1 49 ? 18.938 -3.734 -0.134 1 94.88 49 ALA B C 1
ATOM 1530 O O . ALA B 1 49 ? 19.031 -3.777 1.095 1 94.88 49 ALA B O 1
ATOM 1531 N N . ARG B 1 50 ? 18.891 -2.658 -0.771 1 92.81 50 ARG B N 1
ATOM 1532 C CA . ARG B 1 50 ? 19.031 -1.367 -0.107 1 92.81 50 ARG B CA 1
ATOM 1533 C C . ARG B 1 50 ? 17.844 -1.084 0.806 1 92.81 50 ARG B C 1
ATOM 1535 O O . ARG B 1 50 ? 18.016 -0.595 1.924 1 92.81 50 ARG B O 1
ATOM 1542 N N . VAL B 1 51 ? 16.688 -1.35 0.384 1 93 51 VAL B N 1
ATOM 1543 C CA . VAL B 1 51 ? 15.5 -1.121 1.203 1 93 51 VAL B CA 1
ATOM 1544 C C . VAL B 1 51 ? 15.516 -2.051 2.414 1 93 51 VAL B C 1
ATOM 1546 O O . VAL B 1 51 ? 15.219 -1.63 3.533 1 93 51 VAL B O 1
ATOM 1549 N N . ASN B 1 52 ? 15.891 -3.258 2.1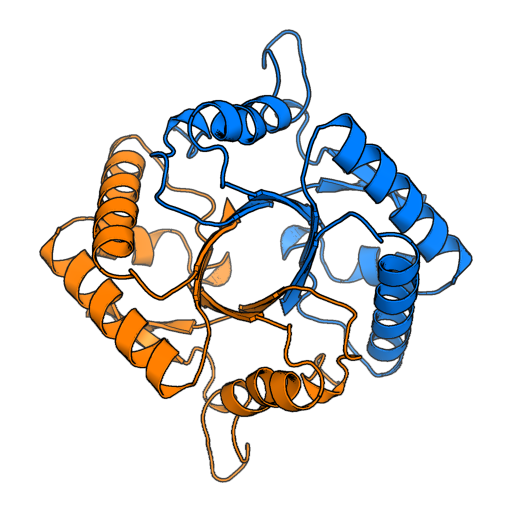86 1 95.56 52 ASN B N 1
ATOM 1550 C CA . ASN B 1 52 ? 15.883 -4.211 3.289 1 95.56 52 ASN B CA 1
ATOM 1551 C C . ASN B 1 52 ? 17.031 -3.953 4.266 1 95.56 52 ASN B C 1
ATOM 1553 O O . ASN B 1 52 ? 16.953 -4.355 5.426 1 95.56 52 ASN B O 1
ATOM 1557 N N . ALA B 1 53 ? 18.062 -3.26 3.844 1 94.62 53 ALA B N 1
ATOM 1558 C CA . ALA B 1 53 ? 19.172 -2.902 4.723 1 94.62 53 ALA B CA 1
ATOM 1559 C C . ALA B 1 53 ? 18.734 -1.893 5.777 1 94.62 53 ALA B C 1
ATOM 1561 O O . ALA B 1 53 ? 19.406 -1.728 6.805 1 94.62 53 ALA B O 1
ATOM 1562 N N . LEU B 1 54 ? 17.656 -1.212 5.504 1 92.25 54 LEU B N 1
ATOM 1563 C CA . LEU B 1 54 ? 17.109 -0.259 6.469 1 92.25 54 LEU B CA 1
ATOM 1564 C C . LEU B 1 54 ? 16.781 -0.952 7.785 1 92.25 54 LEU B C 1
ATOM 1566 O O . LEU B 1 54 ? 16.781 -0.319 8.844 1 92.25 54 LEU B O 1
ATOM 1570 N N . LYS B 1 55 ? 16.484 -2.262 7.785 1 94.44 55 LYS B N 1
ATOM 1571 C CA . LYS B 1 55 ? 16.109 -3.023 8.969 1 94.44 55 LYS B CA 1
ATOM 1572 C C . LYS B 1 55 ? 17.281 -3.207 9.914 1 94.44 55 LYS B C 1
ATOM 1574 O O . LYS B 1 55 ? 17.109 -3.549 11.086 1 94.44 55 LYS B O 1
ATOM 1579 N N . LYS B 1 56 ? 18.469 -3.004 9.375 1 94.5 56 LYS B N 1
ATOM 1580 C CA . LYS B 1 56 ? 19.656 -3.064 10.227 1 94.5 56 LYS B CA 1
ATOM 1581 C C . LYS B 1 56 ? 19.641 -1.947 11.266 1 94.5 56 LYS B C 1
ATOM 1583 O O . LYS B 1 56 ? 20.031 -2.158 12.414 1 94.5 56 LYS B O 1
ATOM 1588 N N . THR B 1 57 ? 19.156 -0.771 10.859 1 91.69 57 THR B N 1
ATOM 1589 C CA . THR B 1 57 ? 19.141 0.378 11.758 1 91.69 57 THR B CA 1
ATOM 1590 C C . THR B 1 57 ? 17.75 0.57 12.359 1 91.69 57 THR B C 1
ATOM 1592 O O . THR B 1 57 ? 17.562 1.359 13.289 1 91.69 57 THR B O 1
ATOM 1595 N N . ASP B 1 58 ? 16.781 -0.108 11.828 1 91.94 58 ASP B N 1
ATOM 1596 C CA . ASP B 1 58 ? 15.406 -0.104 12.328 1 91.94 58 ASP B CA 1
ATOM 1597 C C . ASP B 1 58 ? 14.844 -1.521 12.391 1 91.94 58 ASP B C 1
ATOM 1599 O O . ASP B 1 58 ? 14.008 -1.897 11.562 1 91.94 58 ASP B O 1
ATOM 1603 N N . PRO B 1 59 ? 15.195 -2.289 13.375 1 93.12 59 PRO B N 1
ATOM 1604 C CA . PRO B 1 59 ? 14.883 -3.721 13.398 1 93.12 59 PRO B CA 1
ATOM 1605 C C . PRO B 1 59 ? 13.383 -4 13.469 1 93.12 59 PRO B C 1
ATOM 1607 O O . PRO B 1 59 ? 12.953 -5.121 13.188 1 93.12 59 PRO B O 1
ATOM 1610 N N . GLY B 1 60 ? 12.602 -3.041 13.805 1 90.12 60 GLY B N 1
ATOM 1611 C CA . GLY B 1 60 ? 11.164 -3.225 13.867 1 90.12 60 GLY B CA 1
ATOM 1612 C C . GLY B 1 60 ? 10.469 -2.979 12.539 1 90.12 60 GLY B C 1
ATOM 1613 O O . GLY B 1 60 ? 9.297 -3.309 12.375 1 90.12 60 GLY B O 1
ATOM 1614 N N . LEU B 1 61 ? 11.18 -2.434 11.562 1 90.75 61 LEU B N 1
ATOM 1615 C CA . LEU B 1 61 ? 10.625 -2.105 10.25 1 90.75 61 LEU B CA 1
ATOM 1616 C C . LEU B 1 61 ? 10.32 -3.371 9.461 1 90.75 61 LEU B C 1
ATOM 1618 O O . LEU B 1 61 ? 11.141 -4.293 9.414 1 90.75 61 LEU B O 1
ATOM 1622 N N . LYS B 1 62 ? 9.133 -3.426 8.891 1 92.25 62 LYS B N 1
ATOM 1623 C CA . LYS B 1 62 ? 8.781 -4.488 7.945 1 92.25 62 LYS B CA 1
ATOM 1624 C C . LYS B 1 62 ? 8.758 -3.965 6.512 1 92.25 62 LYS B C 1
ATOM 1626 O O . LYS B 1 62 ? 8.32 -2.842 6.262 1 92.25 62 LYS B O 1
ATOM 1631 N N . THR B 1 63 ? 9.266 -4.793 5.637 1 94.12 63 THR B N 1
ATOM 1632 C CA . THR B 1 63 ? 9.258 -4.449 4.219 1 94.12 63 THR B CA 1
ATOM 1633 C C . THR B 1 63 ? 8.492 -5.488 3.412 1 94.12 63 THR B C 1
ATOM 1635 O O . THR B 1 63 ? 8.594 -6.688 3.676 1 94.12 63 THR B O 1
ATOM 1638 N N . SER B 1 64 ? 7.648 -5.004 2.521 1 94.44 64 SER B N 1
ATOM 1639 C CA . SER B 1 64 ? 6.898 -5.863 1.612 1 94.44 64 SER B CA 1
ATOM 1640 C C . SER B 1 64 ? 7.098 -5.441 0.161 1 94.44 64 SER B C 1
ATOM 1642 O O . SER B 1 64 ? 7.355 -4.27 -0.121 1 94.44 64 SER B O 1
ATOM 1644 N N . LEU B 1 65 ? 7.055 -6.398 -0.697 1 94.81 65 LEU B N 1
ATOM 1645 C CA . LEU B 1 65 ? 7.105 -6.109 -2.125 1 94.81 65 LEU B CA 1
ATOM 1646 C C . LEU B 1 65 ? 5.703 -6.035 -2.719 1 94.81 65 LEU B C 1
ATOM 1648 O O . LEU B 1 65 ? 4.891 -6.938 -2.512 1 94.81 65 LEU B O 1
ATOM 1652 N N . SER B 1 66 ? 5.492 -4.949 -3.381 1 92.81 66 SER B N 1
ATOM 1653 C CA . SER B 1 66 ? 4.176 -4.723 -3.969 1 92.81 66 SER B CA 1
ATOM 1654 C C . SER B 1 66 ? 4.125 -5.203 -5.414 1 92.81 66 SER B C 1
ATOM 1656 O O . SER B 1 66 ? 5.008 -4.883 -6.211 1 92.81 66 SER B O 1
ATOM 1658 N N . PHE B 1 67 ? 3.1 -6 -5.68 1 91.56 67 PHE B N 1
ATOM 1659 C CA . PHE B 1 67 ? 2.791 -6.387 -7.051 1 91.56 67 PHE B CA 1
ATOM 1660 C C . PHE B 1 67 ? 1.506 -5.719 -7.527 1 91.56 67 PHE B C 1
ATOM 1662 O O . PHE B 1 67 ? 0.514 -5.68 -6.797 1 91.56 67 PHE B O 1
ATOM 1669 N N . GLY B 1 68 ? 1.538 -5.223 -8.797 1 85.56 68 GLY B N 1
ATOM 1670 C CA . GLY B 1 68 ? 0.359 -4.582 -9.359 1 85.56 68 GLY B CA 1
ATOM 1671 C C . GLY B 1 68 ? 0.547 -3.096 -9.602 1 85.56 68 GLY B C 1
ATOM 1672 O O . GLY B 1 68 ? 1.557 -2.678 -10.172 1 85.56 68 GLY B O 1
ATOM 1673 N N . GLY B 1 69 ? -0.527 -2.326 -9.188 1 75.81 69 GLY B N 1
ATOM 1674 C CA . GLY B 1 69 ? -0.493 -0.891 -9.422 1 75.81 69 GLY B CA 1
ATOM 1675 C C . GLY B 1 69 ? -1.123 -0.487 -10.742 1 75.81 69 GLY B C 1
ATOM 1676 O O . GLY B 1 69 ? -1.465 -1.343 -11.562 1 75.81 69 GLY B O 1
ATOM 1677 N N . TRP B 1 70 ? -1.274 0.784 -10.859 1 71.12 70 TRP B N 1
ATOM 1678 C CA . TRP B 1 70 ? -1.979 1.327 -12.016 1 71.12 70 TRP B CA 1
ATOM 1679 C C . TRP B 1 70 ? -1.274 0.94 -13.312 1 71.12 70 TRP B C 1
ATOM 1681 O O . TRP B 1 70 ? -1.927 0.607 -14.305 1 71.12 70 TRP B O 1
ATOM 1691 N N . THR B 1 71 ? -0.035 0.843 -13.266 1 68.88 71 THR B N 1
ATOM 1692 C CA . THR B 1 71 ? 0.738 0.554 -14.469 1 68.88 71 THR B CA 1
ATOM 1693 C C . THR B 1 71 ? 0.548 -0.898 -14.898 1 68.88 71 THR B C 1
ATOM 1695 O O . THR B 1 71 ? 0.705 -1.228 -16.078 1 68.88 71 THR B O 1
ATOM 1698 N N . PHE B 1 72 ? 0.21 -1.764 -14.008 1 75.56 72 PHE B N 1
ATOM 1699 C CA . PHE B 1 72 ? -0.038 -3.176 -14.266 1 75.56 72 PHE B CA 1
ATOM 1700 C C . PHE B 1 72 ? -1.285 -3.357 -15.125 1 75.56 72 PHE B C 1
ATOM 1702 O O . PHE B 1 72 ? -1.389 -4.324 -15.883 1 75.56 72 PHE B O 1
ATOM 1709 N N . GLY B 1 73 ? -2.15 -2.428 -15.047 1 73.94 73 GLY B N 1
ATOM 1710 C CA . GLY B 1 73 ? -3.461 -2.639 -15.648 1 73.94 73 GLY B CA 1
ATOM 1711 C C . GLY B 1 73 ? -4.199 -3.826 -15.055 1 73.94 73 GLY B C 1
ATOM 1712 O O . GLY B 1 73 ? -3.645 -4.57 -14.242 1 73.94 73 GLY B O 1
ATOM 1713 N N . PRO B 1 74 ? -5.473 -4.074 -15.508 1 75.19 74 PRO B N 1
ATOM 1714 C CA . PRO B 1 74 ? -6.281 -5.152 -14.938 1 75.19 74 PRO B CA 1
ATOM 1715 C C . PRO B 1 74 ? -5.961 -6.516 -15.531 1 75.19 74 PRO B C 1
ATOM 1717 O O . PRO B 1 74 ? -6.246 -7.547 -14.922 1 75.19 74 PRO B O 1
ATOM 1720 N N . GLY B 1 75 ? -5.27 -6.547 -16.688 1 84.5 75 GLY B N 1
ATOM 1721 C CA . GLY B 1 75 ? -5.113 -7.742 -17.5 1 84.5 75 GLY B CA 1
ATOM 1722 C C . GLY B 1 75 ? -4.32 -8.836 -16.812 1 84.5 75 GLY B C 1
ATOM 1723 O O . GLY B 1 75 ? -4.801 -9.961 -16.656 1 84.5 75 GLY B O 1
ATOM 1724 N N . PRO B 1 76 ? -3.184 -8.547 -16.328 1 88.25 76 PRO B N 1
ATOM 1725 C CA . PRO B 1 76 ? -2.314 -9.586 -15.766 1 88.25 76 PRO B CA 1
ATOM 1726 C C . PRO B 1 76 ? -2.936 -10.281 -14.562 1 88.25 76 PRO B C 1
ATOM 1728 O O . PRO B 1 76 ? -2.936 -11.516 -14.484 1 88.25 76 PRO B O 1
ATOM 1731 N N . PHE B 1 77 ? -3.494 -9.57 -13.695 1 88.69 77 PHE B N 1
ATOM 1732 C CA . PHE B 1 77 ? -4.082 -10.195 -12.508 1 88.69 77 PHE B CA 1
ATOM 1733 C C . PHE B 1 77 ? -5.332 -10.984 -12.883 1 88.69 77 PHE B C 1
ATOM 1735 O O . PHE B 1 77 ? -5.605 -12.031 -12.289 1 88.69 77 PHE B O 1
ATOM 1742 N N . GLN B 1 78 ? -6.043 -10.422 -13.891 1 88.88 78 GLN B N 1
ATOM 1743 C CA . GLN B 1 78 ? -7.223 -11.156 -14.344 1 88.88 78 GLN B CA 1
ATOM 1744 C C . GLN B 1 78 ? -6.844 -12.523 -14.898 1 88.88 78 GLN B C 1
ATOM 1746 O O . GLN B 1 78 ? -7.48 -13.531 -14.578 1 88.88 78 GLN B O 1
ATOM 1751 N N . ARG B 1 79 ? -5.816 -12.562 -15.648 1 92.88 79 ARG B N 1
ATOM 1752 C CA . ARG B 1 79 ? -5.375 -13.828 -16.234 1 92.88 79 ARG B CA 1
ATOM 1753 C C . ARG B 1 79 ? -4.789 -14.742 -15.172 1 92.88 79 ARG B C 1
ATOM 1755 O O . ARG B 1 79 ? -5.09 -15.938 -15.133 1 92.88 79 ARG B O 1
ATOM 1762 N N . MET B 1 80 ? -4.07 -14.195 -14.305 1 94.06 80 MET B N 1
ATOM 1763 C CA . MET B 1 80 ? -3.375 -14.977 -13.281 1 94.06 80 MET B CA 1
ATOM 1764 C C . MET B 1 80 ? -4.367 -15.602 -12.305 1 94.06 80 MET B C 1
ATOM 1766 O O . MET B 1 80 ? -4.199 -16.75 -11.891 1 94.06 80 MET B O 1
ATOM 1770 N N . THR B 1 81 ? -5.406 -14.906 -12.07 1 92.38 81 THR B N 1
ATOM 1771 C CA . THR B 1 81 ? -6.316 -15.375 -11.031 1 92.38 81 THR B CA 1
ATOM 1772 C C . THR B 1 81 ? -7.344 -16.344 -11.609 1 92.38 81 THR B C 1
ATOM 1774 O O . THR B 1 81 ? -8.117 -16.953 -10.867 1 92.38 81 THR B O 1
ATOM 1777 N N . LYS B 1 82 ? -7.375 -16.578 -12.812 1 92.94 82 LYS B N 1
ATOM 1778 C CA . LYS B 1 82 ? -8.43 -17.297 -13.516 1 92.94 82 LYS B CA 1
ATOM 1779 C C . LYS B 1 82 ? -8.453 -18.766 -13.109 1 92.94 82 LYS B C 1
ATOM 1781 O O . LYS B 1 82 ? -9.523 -19.375 -13.023 1 92.94 82 LYS B O 1
ATOM 1786 N N . THR B 1 83 ? -7.297 -19.328 -12.922 1 95.31 83 THR B N 1
ATOM 1787 C CA . THR B 1 83 ? -7.27 -20.75 -12.594 1 95.31 83 THR B CA 1
ATOM 1788 C C . THR B 1 83 ? -6.398 -21 -11.367 1 95.31 83 THR B C 1
ATOM 1790 O O . THR B 1 83 ? -5.488 -20.234 -11.078 1 95.31 83 THR B O 1
ATOM 1793 N N . ARG B 1 84 ? -6.691 -22.125 -10.781 1 93.94 84 ARG B N 1
ATOM 1794 C CA . ARG B 1 84 ? -5.906 -22.531 -9.625 1 93.94 84 ARG B CA 1
ATOM 1795 C C . ARG B 1 84 ? -4.441 -22.734 -10 1 93.94 84 ARG B C 1
ATOM 1797 O O . ARG B 1 84 ? -3.545 -22.391 -9.227 1 93.94 84 ARG B O 1
ATOM 1804 N N . ALA B 1 85 ? -4.227 -23.297 -11.117 1 96.38 85 ALA B N 1
ATOM 1805 C CA . ALA B 1 85 ? -2.865 -23.562 -11.57 1 96.38 85 ALA B CA 1
ATOM 1806 C C . ALA B 1 85 ? -2.084 -22.266 -11.766 1 96.38 85 ALA B C 1
ATOM 1808 O O . ALA B 1 85 ? -0.926 -22.172 -11.352 1 96.38 85 ALA B O 1
ATOM 1809 N N . ASN B 1 86 ? -2.664 -21.25 -12.391 1 96.69 86 ASN B N 1
ATOM 1810 C CA . ASN B 1 86 ? -2.031 -19.953 -12.57 1 96.69 86 ASN B CA 1
ATOM 1811 C C . ASN B 1 86 ? -1.687 -19.312 -11.234 1 96.69 86 ASN B C 1
ATOM 1813 O O . ASN B 1 86 ? -0.577 -18.797 -11.047 1 96.69 86 ASN B O 1
ATOM 1817 N N . ARG B 1 87 ? -2.652 -19.375 -10.359 1 94.19 87 ARG B N 1
ATOM 1818 C CA . ARG B 1 87 ? -2.463 -18.797 -9.039 1 94.19 87 ARG B CA 1
ATOM 1819 C C . ARG B 1 87 ? -1.299 -19.469 -8.305 1 94.19 87 ARG B C 1
ATOM 1821 O O . ARG B 1 87 ? -0.498 -18.781 -7.66 1 94.19 87 ARG B O 1
ATOM 1828 N N . GLU B 1 88 ? -1.258 -20.703 -8.422 1 94.5 88 GLU B N 1
ATOM 1829 C CA . GLU B 1 88 ? -0.202 -21.453 -7.758 1 94.5 88 GLU B CA 1
ATOM 1830 C C . GLU B 1 88 ? 1.178 -21.047 -8.258 1 94.5 88 GLU B C 1
ATOM 1832 O O . GLU B 1 88 ? 2.115 -20.906 -7.469 1 94.5 88 GLU B O 1
ATOM 1837 N N . VAL B 1 89 ? 1.28 -20.859 -9.508 1 96.69 89 VAL B N 1
ATOM 1838 C CA . VAL B 1 89 ? 2.549 -20.438 -10.094 1 96.69 89 VAL B CA 1
ATOM 1839 C C . VAL B 1 89 ? 2.955 -19.078 -9.523 1 96.69 89 VAL B C 1
ATOM 1841 O O . VAL B 1 89 ? 4.09 -18.906 -9.078 1 96.69 89 VAL B O 1
ATOM 1844 N N . PHE B 1 90 ? 2.066 -18.156 -9.531 1 96.31 90 PHE B N 1
ATOM 1845 C CA . PHE B 1 90 ? 2.346 -16.812 -9.039 1 96.31 90 PHE B CA 1
ATOM 1846 C C . PHE B 1 90 ? 2.723 -16.859 -7.559 1 96.31 90 PHE B C 1
ATOM 1848 O O . PHE B 1 90 ? 3.754 -16.312 -7.164 1 96.31 90 PHE B O 1
ATOM 1855 N N . ILE B 1 91 ? 1.925 -17.531 -6.781 1 93.81 91 ILE B N 1
ATOM 1856 C CA . ILE B 1 91 ? 2.092 -17.547 -5.332 1 93.81 91 ILE B CA 1
ATOM 1857 C C . ILE B 1 91 ? 3.439 -18.172 -4.973 1 93.81 91 ILE B C 1
ATOM 1859 O O . ILE B 1 91 ? 4.215 -17.594 -4.207 1 93.81 91 ILE B O 1
ATOM 1863 N N . ASN B 1 92 ? 3.748 -19.281 -5.551 1 94.75 92 ASN B N 1
ATOM 1864 C CA . ASN B 1 92 ? 5.008 -19.953 -5.258 1 94.75 92 ASN B CA 1
ATOM 1865 C C . ASN B 1 92 ? 6.207 -19.125 -5.68 1 94.75 92 ASN B C 1
ATOM 1867 O O . ASN B 1 92 ? 7.191 -19.016 -4.941 1 94.75 92 ASN B O 1
ATOM 1871 N N . SER B 1 93 ? 6.055 -18.594 -6.844 1 96.44 93 SER B N 1
ATOM 1872 C CA . SER B 1 93 ? 7.16 -17.766 -7.336 1 96.44 93 SER B CA 1
ATOM 1873 C C . SER B 1 93 ? 7.32 -16.5 -6.508 1 96.44 93 SER B C 1
ATOM 1875 O O . SER B 1 93 ? 8.438 -16.047 -6.254 1 96.44 93 SER B O 1
ATOM 1877 N N . ALA B 1 94 ? 6.211 -15.922 -6.098 1 94.75 94 ALA B N 1
ATOM 1878 C CA . ALA B 1 94 ? 6.25 -14.719 -5.27 1 94.75 94 ALA B CA 1
ATOM 1879 C C . ALA B 1 94 ? 6.875 -15 -3.91 1 94.75 94 ALA B C 1
ATOM 1881 O O . ALA B 1 94 ? 7.715 -14.234 -3.432 1 94.75 94 ALA B O 1
ATOM 1882 N N . ILE B 1 95 ? 6.48 -16.047 -3.32 1 93.31 95 ILE B N 1
ATOM 1883 C CA . ILE B 1 95 ? 7.02 -16.438 -2.021 1 93.31 95 ILE B CA 1
ATOM 1884 C C . ILE B 1 95 ? 8.531 -16.656 -2.133 1 93.31 95 ILE B C 1
ATOM 1886 O O . ILE B 1 95 ? 9.297 -16.125 -1.33 1 93.31 95 ILE B O 1
ATOM 1890 N N . ALA B 1 96 ? 8.914 -17.422 -3.098 1 95.19 96 ALA B N 1
ATOM 1891 C CA . ALA B 1 96 ? 10.336 -17.672 -3.299 1 95.19 96 ALA B CA 1
ATOM 1892 C C . ALA B 1 96 ? 11.102 -16.375 -3.533 1 95.19 96 ALA B C 1
ATOM 1894 O O . ALA B 1 96 ? 12.203 -16.203 -3.008 1 95.19 96 ALA B O 1
ATOM 1895 N N . PHE B 1 97 ? 10.523 -15.562 -4.289 1 96.12 97 PHE B N 1
ATOM 1896 C CA . PHE B 1 97 ? 11.172 -14.312 -4.684 1 96.12 97 PHE B CA 1
ATOM 1897 C C . PHE B 1 97 ? 11.352 -13.391 -3.482 1 96.12 97 PHE B C 1
ATOM 1899 O O . PHE B 1 97 ? 12.438 -12.859 -3.26 1 96.12 97 PHE B O 1
ATOM 1906 N N . VAL B 1 98 ? 10.281 -13.219 -2.703 1 95.06 98 VAL B N 1
ATOM 1907 C CA . VAL B 1 98 ? 10.367 -12.281 -1.585 1 95.06 98 VAL B CA 1
ATOM 1908 C C . VAL B 1 98 ? 11.289 -12.852 -0.505 1 95.06 98 VAL B C 1
ATOM 1910 O O . VAL B 1 98 ? 11.984 -12.109 0.182 1 95.06 98 VAL B O 1
ATOM 1913 N N . ARG B 1 99 ? 11.344 -14.125 -0.344 1 93.94 99 ARG B N 1
ATOM 1914 C CA . ARG B 1 99 ? 12.281 -14.734 0.588 1 93.94 99 ARG B CA 1
ATOM 1915 C C . ARG B 1 99 ? 13.719 -14.562 0.11 1 93.94 99 ARG B C 1
ATOM 1917 O O . ARG B 1 99 ? 14.609 -14.234 0.901 1 93.94 99 ARG B O 1
ATOM 1924 N N . LYS B 1 100 ? 13.922 -14.758 -1.129 1 95.62 100 LYS B N 1
ATOM 1925 C CA . LYS B 1 100 ? 15.25 -14.617 -1.711 1 95.62 100 LYS B CA 1
ATOM 1926 C C . LYS B 1 100 ? 15.812 -13.219 -1.467 1 95.62 100 LYS B C 1
ATOM 1928 O O . LYS B 1 100 ? 17 -13.055 -1.215 1 95.62 100 LYS B O 1
ATOM 1933 N N . TYR B 1 101 ? 14.914 -12.273 -1.507 1 95.94 101 TYR B N 1
ATOM 1934 C CA . TYR B 1 101 ? 15.398 -10.898 -1.427 1 95.94 101 TYR B CA 1
ATOM 1935 C C . TYR B 1 101 ? 15.039 -10.266 -0.087 1 95.94 101 TYR B C 1
ATOM 1937 O O . TYR B 1 101 ? 15.008 -9.039 0.043 1 95.94 101 TYR B O 1
ATOM 1945 N N . ASN B 1 102 ? 14.617 -11.047 0.825 1 95.38 102 ASN B N 1
ATOM 1946 C CA . ASN B 1 102 ? 14.531 -10.742 2.25 1 95.38 102 ASN B CA 1
ATOM 1947 C C . ASN B 1 102 ? 13.414 -9.75 2.551 1 95.38 102 ASN B C 1
ATOM 1949 O O . ASN B 1 102 ? 13.57 -8.859 3.391 1 95.38 102 ASN B O 1
ATOM 1953 N N . PHE B 1 103 ? 12.359 -9.875 1.867 1 96.31 103 PHE B N 1
ATOM 1954 C CA . PHE B 1 103 ? 11.156 -9.141 2.223 1 96.31 103 PHE B CA 1
ATOM 1955 C C . PHE B 1 103 ? 10.352 -9.898 3.273 1 96.31 103 PHE B C 1
ATOM 1957 O O . PHE B 1 103 ? 10.414 -11.125 3.344 1 96.31 103 PHE B O 1
ATOM 1964 N N . ASP B 1 104 ? 9.578 -9.086 4.062 1 94.06 104 ASP B N 1
ATOM 1965 C CA . ASP B 1 104 ? 8.797 -9.672 5.148 1 94.06 104 ASP B CA 1
ATOM 1966 C C . ASP B 1 104 ? 7.387 -10.031 4.688 1 94.06 104 ASP B C 1
ATOM 1968 O O . ASP B 1 104 ? 6.656 -10.734 5.387 1 94.06 104 ASP B O 1
ATOM 1972 N N . GLY B 1 105 ? 7.074 -9.57 3.439 1 92.69 105 GLY B N 1
ATOM 1973 C CA . GLY B 1 105 ? 5.715 -9.836 2.998 1 92.69 105 GLY B CA 1
ATOM 1974 C C . GLY B 1 105 ? 5.477 -9.469 1.546 1 92.69 105 GLY B C 1
ATOM 1975 O O . GLY B 1 105 ? 6.402 -9.07 0.841 1 92.69 105 GLY B O 1
ATOM 1976 N N . ILE B 1 106 ? 4.207 -9.742 1.131 1 93.06 106 ILE B N 1
ATOM 1977 C CA . ILE B 1 106 ? 3.732 -9.469 -0.22 1 93.06 106 ILE B CA 1
ATOM 1978 C C . ILE B 1 106 ? 2.547 -8.508 -0.165 1 93.06 106 ILE B C 1
ATOM 1980 O O . ILE B 1 106 ? 1.646 -8.672 0.661 1 93.06 106 ILE B O 1
ATOM 1984 N N . ASP B 1 107 ? 2.619 -7.488 -0.938 1 91.62 107 ASP B N 1
ATOM 1985 C CA . ASP B 1 107 ? 1.5 -6.562 -1.103 1 91.62 107 ASP B CA 1
ATOM 1986 C C . ASP B 1 107 ? 0.869 -6.707 -2.486 1 91.62 107 ASP B C 1
ATOM 1988 O O . ASP B 1 107 ? 1.568 -6.664 -3.5 1 91.62 107 ASP B O 1
ATOM 1992 N N . ILE B 1 108 ? -0.407 -6.965 -2.477 1 88.88 108 ILE B N 1
ATOM 1993 C CA . ILE B 1 108 ? -1.15 -7.012 -3.73 1 88.88 108 ILE B CA 1
ATOM 1994 C C . ILE B 1 108 ? -1.881 -5.688 -3.949 1 88.88 108 ILE B C 1
ATOM 1996 O O . ILE B 1 108 ? -2.77 -5.328 -3.174 1 88.88 108 ILE B O 1
ATOM 2000 N N . ASP B 1 109 ? -1.423 -5.008 -4.945 1 85.31 109 ASP B N 1
ATOM 2001 C CA . ASP B 1 109 ? -2.004 -3.717 -5.305 1 85.31 109 ASP B CA 1
ATOM 2002 C C . ASP B 1 109 ? -2.9 -3.842 -6.535 1 85.31 109 ASP B C 1
ATOM 2004 O O . ASP B 1 109 ? -2.463 -3.58 -7.656 1 85.31 109 ASP B O 1
ATOM 2008 N N . TRP B 1 110 ? -4.121 -4.246 -6.316 1 78.25 110 TRP B N 1
ATOM 2009 C CA . TRP B 1 110 ? -5.113 -4.418 -7.375 1 78.25 110 TRP B CA 1
ATOM 2010 C C . TRP B 1 110 ? -6.398 -3.67 -7.047 1 78.25 110 TRP B C 1
ATOM 2012 O O . TRP B 1 110 ? -7.152 -4.078 -6.16 1 78.25 110 TRP B O 1
ATOM 2022 N N . GLU B 1 111 ? -6.691 -2.582 -7.57 1 64.19 111 GLU B N 1
ATOM 2023 C CA . GLU B 1 111 ? -7.797 -1.696 -7.219 1 64.19 111 GLU B CA 1
ATOM 2024 C C . GLU B 1 111 ? -9.078 -2.1 -7.941 1 64.19 111 GLU B C 1
ATOM 2026 O O . GLU B 1 111 ? -10.18 -1.772 -7.492 1 64.19 111 GLU B O 1
ATOM 2031 N N . TYR B 1 112 ? -8.984 -2.963 -8.945 1 63.19 112 TYR B N 1
ATOM 2032 C CA . TYR B 1 112 ? -10.266 -2.977 -9.633 1 63.19 112 TYR B CA 1
ATOM 2033 C C . TYR B 1 112 ? -10.531 -4.336 -10.281 1 63.19 112 TYR B C 1
ATOM 2035 O O . TYR B 1 112 ? -10.586 -4.445 -11.508 1 63.19 112 TYR B O 1
ATOM 2043 N N . PRO B 1 113 ? -10.703 -5.363 -9.352 1 63.94 113 PRO B N 1
ATOM 2044 C CA . PRO B 1 113 ? -11.336 -6.48 -10.062 1 63.94 113 PRO B CA 1
ATOM 2045 C C . PRO B 1 113 ? -12.695 -6.113 -10.648 1 63.94 113 PRO B C 1
ATOM 2047 O O . PRO B 1 113 ? -13.492 -5.438 -10 1 63.94 113 PRO B O 1
ATOM 2050 N N . SER B 1 114 ? -12.688 -6.145 -11.93 1 65.06 114 SER B N 1
ATOM 2051 C CA . SER B 1 114 ? -13.898 -5.688 -12.609 1 65.06 114 SER B CA 1
ATOM 2052 C C . SER B 1 114 ? -14.82 -6.852 -12.945 1 65.06 114 SER B C 1
ATOM 2054 O O . SER B 1 114 ? -14.422 -7.777 -13.656 1 65.06 114 SER B O 1
ATOM 2056 N N . GLY B 1 115 ? -16.047 -6.824 -12.305 1 72.25 115 GLY B N 1
ATOM 2057 C CA . GLY B 1 115 ? -17.047 -7.832 -12.602 1 72.25 115 GLY B CA 1
ATOM 2058 C C . GLY B 1 115 ? -17.078 -8.969 -11.602 1 72.25 115 GLY B C 1
ATOM 2059 O O . GLY B 1 115 ? -16.141 -9.133 -10.812 1 72.25 115 GLY B O 1
ATOM 2060 N N . PRO B 1 116 ? -18.172 -9.773 -11.586 1 76.06 116 PRO B N 1
ATOM 2061 C CA . PRO B 1 116 ? -18.375 -10.844 -10.609 1 76.06 116 PRO B CA 1
ATOM 2062 C C . PRO B 1 116 ? -17.312 -11.938 -10.703 1 76.06 116 PRO B C 1
ATOM 2064 O O . PRO B 1 116 ? -16.859 -12.453 -9.68 1 76.06 116 PRO B O 1
ATOM 2067 N N . GLN B 1 117 ? -16.922 -12.234 -11.859 1 81.56 117 GLN B N 1
ATOM 2068 C CA . GLN B 1 117 ? -15.938 -13.297 -12.023 1 81.56 117 GLN B CA 1
ATOM 2069 C C . GLN B 1 117 ? -14.578 -12.883 -11.461 1 81.56 117 GLN B C 1
ATOM 2071 O O . GLN B 1 117 ? -13.898 -13.688 -10.82 1 81.56 117 GLN B O 1
ATOM 2076 N N . ASP B 1 118 ? -14.172 -11.68 -11.641 1 80.69 118 ASP B N 1
ATOM 2077 C CA . ASP B 1 118 ? -12.906 -11.18 -11.125 1 80.69 118 ASP B CA 1
ATOM 2078 C C . ASP B 1 118 ? -12.891 -11.195 -9.594 1 80.69 118 ASP B C 1
ATOM 2080 O O . ASP B 1 118 ? -11.867 -11.523 -8.984 1 80.69 118 ASP B O 1
ATOM 2084 N N . LYS B 1 119 ? -14.047 -10.93 -9.109 1 77.31 119 LYS B N 1
ATOM 2085 C CA . LYS B 1 119 ? -14.148 -10.914 -7.656 1 77.31 119 LYS B CA 1
ATOM 2086 C C . LYS B 1 119 ? -13.984 -12.32 -7.078 1 77.31 119 LYS B C 1
ATOM 2088 O O . LYS B 1 119 ? -13.281 -12.508 -6.082 1 77.31 119 LYS B O 1
ATOM 2093 N N . GLU B 1 120 ? -14.641 -13.203 -7.699 1 82.75 120 GLU B N 1
ATOM 2094 C CA . GLU B 1 120 ? -14.539 -14.594 -7.258 1 82.75 120 GLU B CA 1
ATOM 2095 C C . GLU B 1 120 ? -13.109 -15.109 -7.402 1 82.75 120 GLU B C 1
ATOM 2097 O O . GLU B 1 120 ? -12.586 -15.758 -6.492 1 82.75 120 GLU B O 1
ATOM 2102 N N . ASN B 1 121 ? -12.531 -14.844 -8.5 1 85.31 121 ASN B N 1
ATOM 2103 C CA . ASN B 1 121 ? -11.164 -15.281 -8.75 1 85.31 121 ASN B CA 1
ATOM 2104 C C . ASN B 1 121 ? -10.18 -14.641 -7.773 1 85.31 121 ASN B C 1
ATOM 2106 O O . ASN B 1 121 ? -9.25 -15.297 -7.305 1 85.31 121 ASN B O 1
ATOM 2110 N N . PHE B 1 122 ? -10.469 -13.414 -7.535 1 83.12 122 PHE B N 1
ATOM 2111 C CA . PHE B 1 122 ? -9.609 -12.68 -6.613 1 83.12 122 PHE B CA 1
ATOM 2112 C C . PHE B 1 122 ? -9.695 -13.266 -5.207 1 83.12 122 PHE B C 1
ATOM 2114 O O . PHE B 1 122 ? -8.672 -13.469 -4.547 1 83.12 122 PHE B O 1
ATOM 2121 N N . SER B 1 123 ? -10.875 -13.547 -4.832 1 81.31 123 SER B N 1
ATOM 2122 C CA . SER B 1 123 ? -11.055 -14.172 -3.529 1 81.31 123 SER B CA 1
ATOM 2123 C C . SER B 1 123 ? -10.359 -15.531 -3.463 1 81.31 123 SER B C 1
ATOM 2125 O O . SER B 1 123 ? -9.719 -15.852 -2.463 1 81.31 123 SER B O 1
ATOM 2127 N N . ALA B 1 124 ? -10.461 -16.297 -4.473 1 84.88 124 ALA B N 1
ATOM 2128 C CA . ALA B 1 124 ? -9.805 -17.609 -4.535 1 84.88 124 ALA B CA 1
ATOM 2129 C C . ALA B 1 124 ? -8.289 -17.453 -4.48 1 84.88 124 ALA B C 1
ATOM 2131 O O . ALA B 1 124 ? -7.605 -18.25 -3.822 1 84.88 124 ALA B O 1
ATOM 2132 N N . PHE B 1 125 ? -7.793 -16.469 -5.109 1 87.19 125 PHE B N 1
ATOM 2133 C CA . PHE B 1 125 ? -6.367 -16.156 -5.125 1 87.19 125 PHE B CA 1
ATOM 2134 C C . PHE B 1 125 ? -5.867 -15.82 -3.727 1 87.19 125 PHE B C 1
ATOM 2136 O O . PHE B 1 125 ? -4.887 -16.391 -3.254 1 87.19 125 PHE B O 1
ATOM 2143 N N . LEU B 1 126 ? -6.602 -14.969 -3.053 1 82.94 126 LEU B N 1
ATOM 2144 C CA . LEU B 1 126 ? -6.18 -14.562 -1.715 1 82.94 126 LEU B CA 1
ATOM 2145 C C . LEU B 1 126 ? -6.242 -15.742 -0.748 1 82.94 126 LEU B C 1
ATOM 2147 O O . LEU B 1 126 ? -5.367 -15.891 0.108 1 82.94 126 LEU B O 1
ATOM 2151 N N . LYS B 1 127 ? -7.215 -16.578 -0.906 1 82.56 127 LYS B N 1
ATOM 2152 C CA . LYS B 1 127 ? -7.34 -17.766 -0.062 1 82.56 127 LYS B CA 1
ATOM 2153 C C . LYS B 1 127 ? -6.172 -18.719 -0.277 1 82.56 127 LYS B C 1
ATOM 2155 O O . LYS B 1 127 ? -5.582 -19.203 0.686 1 82.56 127 LYS B O 1
ATOM 2160 N N . GLN B 1 128 ? -5.859 -18.922 -1.436 1 83.75 128 GLN B N 1
ATOM 2161 C CA . GLN B 1 128 ? -4.746 -19.812 -1.761 1 83.75 128 GLN B CA 1
ATOM 2162 C C . GLN B 1 128 ? -3.42 -19.234 -1.27 1 83.75 128 GLN B C 1
ATOM 2164 O O . GLN B 1 128 ? -2.566 -19.969 -0.767 1 83.75 128 GLN B O 1
ATOM 2169 N N . GLU B 1 129 ? -3.287 -17.969 -1.468 1 81.31 129 GLU B N 1
ATOM 2170 C CA . GLU B 1 129 ? -2.064 -17.297 -1.037 1 81.31 129 GLU B CA 1
ATOM 2171 C C . GLU B 1 129 ? -1.881 -17.406 0.474 1 81.31 129 GLU B C 1
ATOM 2173 O O . GLU B 1 129 ? -0.783 -17.688 0.954 1 81.31 129 GLU B O 1
ATOM 2178 N N . THR B 1 130 ? -2.924 -17.156 1.2 1 76.5 130 THR B N 1
ATOM 2179 C CA . THR B 1 130 ? -2.879 -17.188 2.658 1 76.5 130 THR B CA 1
ATOM 2180 C C . THR B 1 130 ? -2.555 -18.594 3.154 1 76.5 130 THR B C 1
ATOM 2182 O O . THR B 1 130 ? -1.839 -18.766 4.145 1 76.5 130 THR B O 1
ATOM 2185 N N . GLN B 1 131 ? -3.047 -19.531 2.498 1 77.38 131 GLN B N 1
ATOM 2186 C CA . GLN B 1 131 ? -2.787 -20.906 2.875 1 77.38 131 GLN B CA 1
ATOM 2187 C C . GLN B 1 131 ? -1.319 -21.281 2.668 1 77.38 131 GLN B C 1
ATOM 2189 O O . GLN B 1 131 ? -0.749 -22.047 3.443 1 77.38 131 GLN B O 1
ATOM 2194 N N . ASP B 1 132 ? -0.836 -20.547 1.734 1 73.44 132 ASP B N 1
ATOM 2195 C CA . ASP B 1 132 ? 0.537 -20.891 1.381 1 73.44 132 ASP B CA 1
ATOM 2196 C C . ASP B 1 132 ? 1.536 -20.016 2.125 1 73.44 132 ASP B C 1
ATOM 2198 O O . ASP B 1 132 ? 2.713 -20.359 2.24 1 73.44 132 ASP B O 1
ATOM 2202 N N . LEU B 1 133 ? 1.081 -18.781 2.6 1 66.31 133 LEU B N 1
ATOM 2203 C CA . LEU B 1 133 ? 1.998 -17.781 3.139 1 66.31 133 LEU B CA 1
ATOM 2204 C C . LEU B 1 133 ? 1.943 -17.75 4.66 1 66.31 133 LEU B C 1
ATOM 2206 O O . LEU B 1 133 ? 1.764 -16.688 5.266 1 66.31 133 LEU B O 1
ATOM 2210 N N . THR B 1 134 ? 2.217 -18.828 5.434 1 63.72 134 THR B N 1
ATOM 2211 C CA . THR B 1 134 ? 2.072 -18.859 6.883 1 63.72 134 THR B CA 1
ATOM 2212 C C . THR B 1 134 ? 3.062 -17.906 7.543 1 63.72 134 THR B C 1
ATOM 2214 O O . THR B 1 134 ? 2.783 -17.344 8.609 1 63.72 134 THR B O 1
ATOM 2217 N N . ALA B 1 135 ? 4.113 -17.531 6.824 1 66.94 135 ALA B N 1
ATOM 2218 C CA . ALA B 1 135 ? 5.129 -16.781 7.551 1 66.94 135 ALA B CA 1
ATOM 2219 C C . ALA B 1 135 ? 5.316 -15.391 6.945 1 66.94 135 ALA B C 1
ATOM 2221 O O . ALA B 1 135 ? 6.215 -14.648 7.344 1 66.94 135 ALA B O 1
ATOM 2222 N N . LEU B 1 136 ? 4.367 -14.992 6.035 1 74.25 136 LEU B N 1
ATOM 2223 C CA . LEU B 1 136 ? 4.508 -13.703 5.355 1 74.25 136 LEU B CA 1
ATOM 2224 C C . LEU B 1 136 ? 3.287 -12.82 5.602 1 74.25 136 LEU B C 1
ATOM 2226 O O . LEU B 1 136 ? 2.17 -13.328 5.727 1 74.25 136 LEU B O 1
ATOM 2230 N N . HIS B 1 137 ? 3.604 -11.508 5.715 1 79.19 137 HIS B N 1
ATOM 2231 C CA . HIS B 1 137 ? 2.514 -10.539 5.758 1 79.19 137 HIS B CA 1
ATOM 2232 C C . HIS B 1 137 ? 1.908 -10.328 4.375 1 79.19 137 HIS B C 1
ATOM 2234 O O . HIS B 1 137 ? 2.635 -10.125 3.398 1 79.19 137 HIS B O 1
ATOM 2240 N N . ILE B 1 138 ? 0.628 -10.547 4.395 1 78.69 138 ILE B N 1
ATOM 2241 C CA . ILE B 1 138 ? -0.087 -10.266 3.154 1 78.69 138 ILE B CA 1
ATOM 2242 C C . ILE B 1 138 ? -0.87 -8.969 3.287 1 78.69 138 ILE B C 1
ATOM 2244 O O . ILE B 1 138 ? -1.698 -8.82 4.188 1 78.69 138 ILE B O 1
ATOM 2248 N N . MET B 1 139 ? -0.519 -8.062 2.43 1 81.5 139 MET B N 1
ATOM 2249 C CA . MET B 1 139 ? -1.192 -6.766 2.406 1 81.5 139 MET B CA 1
ATOM 2250 C C . MET B 1 139 ? -1.983 -6.586 1.116 1 81.5 139 MET B C 1
ATOM 2252 O O . MET B 1 139 ? -1.596 -7.102 0.068 1 81.5 139 MET B O 1
ATOM 2256 N N . LEU B 1 140 ? -3.08 -5.934 1.317 1 77.75 140 LEU B N 1
ATOM 2257 C CA . LEU B 1 140 ? -3.943 -5.668 0.172 1 77.75 140 LEU B CA 1
ATOM 2258 C C . LEU B 1 140 ? -4.215 -4.176 0.03 1 77.75 140 LEU B C 1
ATOM 2260 O O . LEU B 1 140 ? -4.594 -3.512 0.999 1 77.75 140 LEU B O 1
ATOM 2264 N N . ASP B 1 141 ? -3.918 -3.658 -1.123 1 79.38 141 ASP B N 1
ATOM 2265 C CA . ASP B 1 141 ? -4.285 -2.289 -1.477 1 79.38 141 ASP B CA 1
ATOM 2266 C C . ASP B 1 141 ? -5.523 -2.266 -2.367 1 79.38 141 ASP B C 1
ATOM 2268 O O . ASP B 1 141 ? -5.535 -2.871 -3.441 1 79.38 141 ASP B O 1
ATOM 2272 N N . VAL B 1 142 ? -6.598 -1.632 -1.872 1 77.81 142 VAL B N 1
ATOM 2273 C CA . VAL B 1 142 ? -7.84 -1.599 -2.633 1 77.81 142 VAL B CA 1
ATOM 2274 C C . VAL B 1 142 ? -8.336 -0.16 -2.746 1 77.81 142 VAL B C 1
ATOM 2276 O O . VAL B 1 142 ? -8.062 0.669 -1.876 1 77.81 142 VAL B O 1
#

Organism: Parascaris univalens (NCBI:txid6257)

Radius of gyration: 18.28 Å; Cα contacts (8 Å, |Δi|>4): 545; chains: 2; bounding box: 56×48×38 Å